Protein AF-A0A9E5PRX8-F1 (afdb_monomer_lite)

Sequence (246 aa):
MISTRLPQPRTKNEQLTQFLATPTPQSLLEPTPERNCDLHHVSAKRQEDGTFVLFARAPTHRSGKSVPRGDLDTFLEHMVQEVTHDRGEDVGDAVDAFRRSMGRWKHTGQAPTVSEL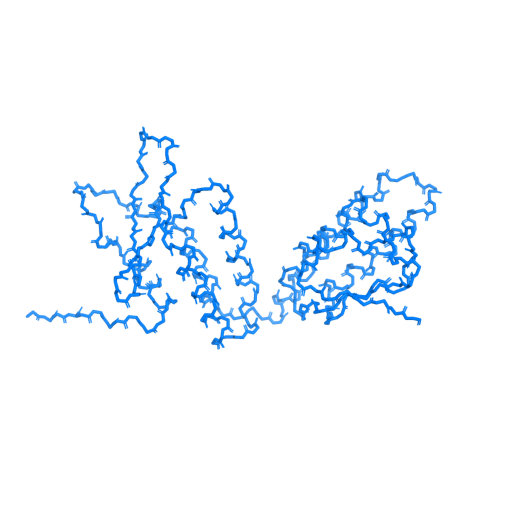RTLNARLSALPPSEFQLRNRGKFRVVQFQQDLRKSLDALPENAPQRDALEKAGDQLAGMLLEPKDTLSLEGLSHDTIGLLLDTGLLGRFADLRDGVKPAPKRLVLPVCAQSLLERLPPLFPDMPSWIVR

pLDDT: mean 78.82, std 14.17, range [26.88, 95.5]

Radius of gyration: 22.97 Å; chains: 1; bounding box: 55×41×64 Å

Secondary structure (DSSP, 8-state):
-----PPPPSSHHHHHHHHHH-SS-S---S----S-GGGPEEEEEE-TTS-EEEEEE---TT--PPPP-BTHHHHHHHHHHHHHHHHGGGGHHHHHHHHHHHHHHHHH-PPPBHHHHHHHHHHHHSPPPPHHHHHHHHHHHHHHHHHHHHHHHHTS-TT-HHHHHHHHHHHHHHHHHHS--SEEE-TT--HHHHHHHHHTTHHHHHHHHHTT-SSPP-EEEEEGGGGGGGGGSTTT-TTSPEEEE-

Structure (mmCIF, N/CA/C/O backbone):
data_AF-A0A9E5PRX8-F1
#
_entry.id   AF-A0A9E5PRX8-F1
#
loop_
_atom_site.group_PDB
_atom_site.id
_atom_site.type_symbol
_atom_site.label_atom_id
_atom_site.label_alt_id
_atom_site.label_comp_id
_atom_site.label_asym_id
_atom_site.label_entity_id
_atom_site.label_seq_id
_atom_site.pdbx_PDB_ins_code
_atom_site.Cartn_x
_atom_site.Cartn_y
_atom_site.Cartn_z
_atom_site.occupancy
_atom_site.B_iso_or_equiv
_atom_site.auth_seq_id
_atom_site.auth_comp_id
_atom_site.auth_asym_id
_atom_site.auth_atom_id
_atom_site.pdbx_PDB_model_num
ATOM 1 N N . MET A 1 1 ? 34.904 5.063 -38.180 1.00 34.75 1 MET A N 1
ATOM 2 C CA . MET A 1 1 ? 33.587 5.193 -37.518 1.00 34.75 1 MET A CA 1
ATOM 3 C C . MET A 1 1 ? 33.534 4.190 -36.379 1.00 34.75 1 MET A C 1
ATOM 5 O O . MET A 1 1 ? 33.527 2.997 -36.648 1.00 34.75 1 MET A O 1
ATOM 9 N N . ILE A 1 2 ? 33.584 4.645 -35.126 1.00 26.88 2 ILE A N 1
ATOM 10 C CA . ILE A 1 2 ? 33.408 3.758 -33.969 1.00 26.88 2 ILE A CA 1
ATOM 11 C C . ILE A 1 2 ? 31.900 3.526 -33.838 1.00 26.88 2 ILE A C 1
ATOM 13 O O . ILE A 1 2 ? 31.167 4.422 -33.433 1.00 26.88 2 ILE A O 1
ATOM 17 N N . SER A 1 3 ? 31.428 2.352 -34.261 1.00 28.06 3 SER A N 1
ATOM 18 C CA . SER A 1 3 ? 30.064 1.901 -33.985 1.00 28.06 3 SER A CA 1
ATOM 19 C C . SER A 1 3 ? 30.025 1.435 -32.533 1.00 28.06 3 SER A C 1
ATOM 21 O O . SER A 1 3 ? 30.337 0.287 -32.226 1.00 28.06 3 SER A O 1
ATOM 23 N N . THR A 1 4 ? 29.691 2.337 -31.616 1.00 33.84 4 THR A N 1
ATOM 24 C CA . THR A 1 4 ? 29.317 1.970 -30.250 1.00 33.84 4 THR A CA 1
ATOM 25 C C . THR A 1 4 ? 27.928 1.342 -30.296 1.00 33.84 4 THR A C 1
ATOM 27 O O . THR A 1 4 ? 26.918 1.990 -30.029 1.00 33.84 4 THR A O 1
ATOM 30 N N . ARG A 1 5 ? 27.854 0.057 -30.668 1.00 40.38 5 ARG A N 1
ATOM 31 C CA . ARG A 1 5 ? 26.685 -0.755 -30.316 1.00 40.38 5 ARG A CA 1
ATOM 32 C C . ARG A 1 5 ? 26.615 -0.748 -28.793 1.00 40.38 5 ARG A C 1
ATOM 34 O O . ARG A 1 5 ? 27.523 -1.263 -28.142 1.00 40.38 5 ARG A O 1
ATOM 41 N N . LEU A 1 6 ? 25.588 -0.107 -28.237 1.00 50.41 6 LEU A N 1
ATOM 42 C CA . LEU A 1 6 ? 25.314 -0.209 -26.809 1.00 50.41 6 LEU A CA 1
ATOM 43 C C . LEU A 1 6 ? 25.200 -1.702 -26.463 1.00 50.41 6 LEU A C 1
ATOM 45 O O . LEU A 1 6 ? 24.588 -2.449 -27.236 1.00 50.41 6 LEU A O 1
ATOM 49 N N . PRO A 1 7 ? 25.823 -2.161 -25.365 1.00 54.38 7 PRO A N 1
ATOM 50 C CA . PRO A 1 7 ? 25.684 -3.543 -24.940 1.00 54.38 7 PRO A CA 1
ATOM 51 C C . PRO A 1 7 ? 24.198 -3.861 -24.762 1.00 54.38 7 PRO A C 1
ATOM 53 O O . PRO A 1 7 ? 23.460 -3.064 -24.174 1.00 54.38 7 PRO A O 1
ATOM 56 N N . GLN A 1 8 ? 23.766 -5.010 -25.292 1.00 63.50 8 GLN A N 1
ATOM 57 C CA . GLN A 1 8 ? 22.400 -5.478 -25.081 1.00 63.50 8 GLN A CA 1
ATOM 58 C C . GLN A 1 8 ? 22.126 -5.541 -23.571 1.00 63.50 8 GLN A C 1
ATOM 60 O O . GLN A 1 8 ? 22.967 -6.065 -22.831 1.00 63.50 8 GLN A O 1
ATOM 65 N N . PRO A 1 9 ? 20.991 -4.990 -23.112 1.00 69.06 9 PRO A N 1
ATOM 66 C CA . PRO A 1 9 ? 20.633 -5.033 -21.704 1.00 69.06 9 PRO A CA 1
ATOM 67 C C . PRO A 1 9 ? 20.474 -6.489 -21.263 1.00 69.06 9 PRO A C 1
ATOM 69 O O . PRO A 1 9 ? 19.864 -7.294 -21.969 1.00 69.06 9 PRO A O 1
ATOM 72 N N . ARG A 1 10 ? 21.051 -6.832 -20.110 1.00 72.75 10 ARG A N 1
ATOM 73 C CA . ARG A 1 10 ? 21.044 -8.195 -19.559 1.00 72.75 10 ARG A CA 1
ATOM 74 C C . ARG A 1 10 ? 19.805 -8.464 -18.711 1.00 72.75 10 ARG A C 1
ATOM 76 O O . ARG A 1 10 ? 19.410 -9.616 -18.572 1.00 72.75 10 ARG A O 1
ATOM 83 N N . THR A 1 11 ? 19.185 -7.410 -18.183 1.00 83.50 11 THR A N 1
ATOM 84 C CA . THR A 1 11 ? 17.930 -7.461 -17.420 1.00 83.50 11 THR A CA 1
ATOM 85 C C . THR A 1 11 ? 16.908 -6.485 -18.000 1.00 83.50 11 THR A C 1
ATOM 87 O O . THR A 1 11 ? 17.253 -5.526 -18.699 1.00 83.50 11 THR A O 1
ATOM 90 N N . LYS A 1 12 ? 15.625 -6.681 -17.694 1.00 86.75 12 LYS A N 1
ATOM 91 C CA . LYS A 1 12 ? 14.561 -5.745 -18.090 1.00 86.75 12 LYS A CA 1
ATOM 92 C C . LYS A 1 12 ? 14.700 -4.405 -17.378 1.00 86.75 12 LYS A C 1
ATOM 94 O O . LYS A 1 12 ? 14.346 -3.378 -17.952 1.00 86.75 12 LYS A O 1
ATOM 99 N N . ASN A 1 13 ? 15.265 -4.395 -16.171 1.00 84.19 13 ASN A N 1
ATOM 100 C CA . ASN A 1 13 ? 15.566 -3.159 -15.447 1.00 84.19 13 ASN A CA 1
ATOM 101 C C . ASN A 1 13 ? 16.655 -2.338 -16.163 1.00 84.19 13 ASN A C 1
ATOM 103 O O . ASN A 1 13 ? 16.517 -1.126 -16.344 1.00 84.19 13 ASN A O 1
ATOM 107 N N . GLU A 1 14 ? 17.705 -2.999 -16.661 1.00 83.44 14 GLU A N 1
ATOM 108 C CA . GLU A 1 14 ? 18.705 -2.366 -17.530 1.00 83.44 14 GLU A CA 1
ATOM 109 C C . GLU A 1 14 ? 18.085 -1.904 -18.853 1.00 83.44 14 GLU A C 1
ATOM 111 O O . GLU A 1 14 ? 18.361 -0.790 -19.296 1.00 83.44 14 GLU A O 1
ATOM 116 N N . GLN A 1 15 ? 17.206 -2.709 -19.457 1.00 85.81 15 GLN A N 1
ATOM 117 C CA . GLN A 1 15 ? 16.517 -2.355 -20.699 1.00 85.81 15 GLN A CA 1
ATOM 118 C C . GLN A 1 15 ? 15.649 -1.102 -20.535 1.00 85.81 15 GLN A C 1
ATOM 120 O O . GLN A 1 15 ? 15.711 -0.198 -21.372 1.00 85.81 15 GLN A O 1
ATOM 125 N N . LEU A 1 16 ? 14.865 -1.018 -19.455 1.00 85.94 16 LEU A N 1
ATOM 126 C CA . LEU A 1 16 ? 14.065 0.165 -19.150 1.00 85.94 16 LEU A CA 1
ATOM 127 C C . LEU A 1 16 ? 14.969 1.372 -18.881 1.00 85.94 16 LEU A C 1
ATOM 129 O O . LEU A 1 16 ? 14.718 2.455 -19.404 1.00 85.94 16 LEU A O 1
ATOM 133 N N . THR A 1 17 ? 16.046 1.189 -18.118 1.00 85.44 17 THR A N 1
ATOM 134 C CA . THR A 1 17 ? 17.006 2.260 -17.817 1.00 85.44 17 THR A CA 1
ATOM 135 C C . THR A 1 17 ? 17.648 2.815 -19.088 1.00 85.44 17 THR A C 1
ATOM 137 O O . THR A 1 17 ? 17.673 4.032 -19.274 1.00 85.44 17 THR A O 1
ATOM 140 N N . GLN A 1 18 ? 18.096 1.949 -20.001 1.00 83.38 18 GLN A N 1
ATOM 141 C CA . GLN A 1 18 ? 18.644 2.353 -21.298 1.00 83.38 18 GLN A CA 1
ATOM 142 C C . GLN A 1 18 ? 17.600 3.089 -22.151 1.00 83.38 18 GLN A C 1
ATOM 144 O O . GLN A 1 18 ? 17.893 4.152 -22.703 1.00 83.38 18 GLN A O 1
ATOM 149 N N . PHE A 1 19 ? 16.367 2.575 -22.220 1.00 83.69 19 PHE A N 1
ATOM 150 C CA . PHE A 1 19 ? 15.271 3.222 -22.946 1.00 83.69 19 PHE A CA 1
ATOM 151 C C . PHE A 1 19 ? 14.988 4.635 -22.417 1.00 83.69 19 PHE A C 1
ATOM 153 O O . PHE A 1 19 ? 14.917 5.584 -23.195 1.00 83.69 19 PHE A O 1
ATOM 160 N N . LEU A 1 20 ? 14.887 4.794 -21.095 1.00 82.94 20 LEU A N 1
ATOM 161 C CA . LEU A 1 20 ? 14.569 6.069 -20.445 1.00 82.94 20 LEU A CA 1
ATOM 162 C C . LEU A 1 20 ? 15.717 7.087 -20.482 1.00 82.94 20 LEU A C 1
ATOM 164 O O . LEU A 1 20 ? 15.454 8.293 -20.410 1.00 82.94 20 LEU A O 1
ATOM 168 N N . ALA A 1 21 ? 16.962 6.610 -20.573 1.00 75.56 21 ALA A N 1
ATOM 169 C CA . ALA A 1 21 ? 18.162 7.428 -20.734 1.00 75.56 21 ALA A CA 1
ATOM 170 C C . ALA A 1 21 ? 18.379 7.890 -22.184 1.00 75.56 21 ALA A C 1
ATOM 172 O O . ALA A 1 21 ? 19.163 8.809 -22.420 1.00 75.56 21 ALA A O 1
ATOM 173 N N . THR A 1 22 ? 17.699 7.276 -23.159 1.00 66.56 22 THR A N 1
ATOM 174 C CA . THR A 1 22 ? 17.841 7.653 -24.565 1.00 66.56 22 THR A CA 1
ATOM 175 C C . THR A 1 22 ? 17.060 8.953 -24.819 1.00 66.56 22 THR A C 1
ATOM 177 O O . THR A 1 22 ? 15.836 8.961 -24.683 1.00 66.56 22 THR A O 1
ATOM 180 N N . PRO A 1 23 ? 17.720 10.060 -25.214 1.00 54.94 23 PRO A N 1
ATOM 181 C CA . PRO A 1 23 ? 17.069 11.362 -25.413 1.00 54.94 23 PRO A CA 1
ATOM 182 C C . PRO A 1 23 ? 16.085 11.378 -26.593 1.00 54.94 23 PRO A C 1
ATOM 184 O O . PRO A 1 23 ? 15.338 12.336 -26.775 1.00 54.94 23 PRO A O 1
ATOM 187 N N . THR A 1 24 ? 16.077 10.324 -27.409 1.00 53.91 24 THR A N 1
ATOM 188 C CA . THR A 1 24 ? 15.136 10.127 -28.511 1.00 53.91 24 THR A CA 1
ATOM 189 C C . THR A 1 24 ? 14.887 8.624 -28.650 1.00 53.91 24 THR A C 1
ATOM 191 O O . THR A 1 24 ? 15.729 7.925 -29.217 1.00 53.91 24 THR A O 1
ATOM 194 N N . PRO A 1 25 ? 13.799 8.064 -28.092 1.00 48.47 25 PRO A N 1
ATOM 195 C CA . PRO A 1 25 ? 13.491 6.655 -28.302 1.00 48.47 25 PRO A CA 1
ATOM 196 C C . PRO A 1 25 ? 13.378 6.403 -29.811 1.00 48.47 25 PRO A C 1
ATOM 198 O O . PRO A 1 25 ? 12.731 7.172 -30.518 1.00 48.47 25 PRO A O 1
ATOM 201 N N . GLN A 1 26 ? 14.037 5.349 -30.304 1.00 48.97 26 GLN A N 1
ATOM 202 C CA . GLN A 1 26 ? 14.292 5.040 -31.726 1.00 48.97 26 GLN A CA 1
ATOM 203 C C . GLN A 1 26 ? 13.037 4.817 -32.608 1.00 48.97 26 GLN A C 1
ATOM 205 O O . GLN A 1 26 ? 13.139 4.280 -33.705 1.00 48.97 26 GLN A O 1
ATOM 210 N N . SER A 1 27 ? 11.846 5.224 -32.166 1.00 44.53 27 SER A N 1
ATOM 211 C CA . SER A 1 27 ? 10.570 5.010 -32.850 1.00 44.53 27 SER A CA 1
ATOM 212 C C . SER A 1 27 ? 9.812 6.307 -33.162 1.00 44.53 27 SER A C 1
ATOM 214 O O . SER A 1 27 ? 8.581 6.326 -33.123 1.00 44.53 27 SER A O 1
ATOM 216 N N . LEU A 1 28 ? 10.513 7.387 -33.507 1.00 44.69 28 LEU A N 1
ATOM 217 C CA . LEU A 1 28 ? 9.877 8.541 -34.146 1.00 44.69 28 LEU A CA 1
ATOM 218 C C . LEU A 1 28 ? 9.882 8.343 -35.666 1.00 44.69 28 LEU A C 1
ATOM 220 O O . LEU A 1 28 ? 10.735 8.859 -36.382 1.00 44.69 28 LEU A O 1
ATOM 224 N N . LEU A 1 29 ? 8.896 7.594 -36.164 1.00 46.94 29 LEU A N 1
ATOM 225 C CA . LEU A 1 29 ? 8.392 7.782 -37.525 1.00 46.94 29 LEU A CA 1
ATOM 226 C C . LEU A 1 29 ? 7.505 9.035 -37.523 1.00 46.94 29 LEU A C 1
ATOM 228 O O . LEU A 1 29 ? 6.301 8.916 -37.671 1.00 46.94 29 LEU A O 1
ATOM 232 N N . GLU A 1 30 ? 8.084 10.206 -37.256 1.00 42.97 30 GLU A N 1
ATOM 233 C CA . GLU A 1 30 ? 7.567 11.504 -37.707 1.00 42.97 30 GLU A CA 1
ATOM 234 C C . GLU A 1 30 ? 8.580 12.618 -37.375 1.00 42.97 30 GLU A C 1
ATOM 236 O O . GLU A 1 30 ? 9.098 12.674 -36.254 1.00 42.97 30 GLU A O 1
ATOM 241 N N . PRO A 1 31 ? 8.924 13.488 -38.343 1.00 41.34 31 PRO A N 1
ATOM 242 C CA . PRO A 1 31 ? 9.918 14.531 -38.164 1.00 41.34 31 PRO A CA 1
ATOM 243 C C . PRO A 1 31 ? 9.262 15.756 -37.522 1.00 41.34 31 PRO A C 1
ATOM 245 O O . PRO A 1 31 ? 8.957 16.736 -38.197 1.00 41.34 31 PRO A O 1
ATOM 248 N N . THR A 1 32 ? 9.077 15.731 -36.206 1.00 44.03 32 THR A N 1
ATOM 249 C CA . THR A 1 32 ? 8.758 16.951 -35.454 1.00 44.03 32 THR A CA 1
ATOM 250 C C . THR A 1 32 ? 9.607 17.004 -34.188 1.00 44.03 32 THR A C 1
ATOM 252 O O . THR A 1 32 ? 9.549 16.087 -33.370 1.00 44.03 32 THR A O 1
ATOM 255 N N . PRO A 1 33 ? 10.434 18.052 -34.002 1.00 44.66 33 PRO A N 1
ATOM 256 C CA . PRO A 1 33 ? 11.270 18.195 -32.823 1.00 44.66 33 PRO A CA 1
ATOM 257 C C . PRO A 1 33 ? 10.415 18.707 -31.660 1.00 44.66 33 PRO A C 1
ATOM 259 O O . PRO A 1 33 ? 10.514 19.868 -31.265 1.00 44.66 33 PRO A O 1
ATOM 262 N N . GLU A 1 34 ? 9.563 17.856 -31.092 1.00 51.72 34 GLU A N 1
ATOM 263 C CA . GLU A 1 34 ? 8.991 18.146 -29.781 1.00 51.72 34 GLU A CA 1
ATOM 264 C C . GLU A 1 34 ? 10.069 17.882 -28.726 1.00 51.72 34 GLU A C 1
ATOM 266 O O . GLU A 1 34 ? 10.422 16.752 -28.397 1.00 51.72 34 GLU A O 1
ATOM 271 N N . ARG A 1 35 ? 10.655 18.978 -28.230 1.00 53.34 35 ARG A N 1
ATOM 272 C CA . ARG A 1 35 ? 11.803 19.007 -27.307 1.00 53.34 35 ARG A CA 1
ATOM 273 C C . ARG A 1 35 ? 11.544 18.373 -25.931 1.00 53.34 35 ARG A C 1
ATOM 275 O O . ARG A 1 35 ? 12.456 18.377 -25.112 1.00 53.34 35 ARG A O 1
ATOM 282 N N . ASN A 1 36 ? 10.352 17.838 -25.656 1.00 65.44 36 ASN A N 1
ATOM 283 C CA . ASN A 1 36 ? 10.022 17.255 -24.358 1.00 65.44 36 ASN A CA 1
ATOM 284 C C . ASN A 1 36 ? 9.383 15.861 -24.478 1.00 65.44 36 ASN A C 1
ATOM 286 O O . ASN A 1 36 ? 8.166 15.706 -24.415 1.00 65.44 36 ASN A O 1
ATOM 290 N N . CYS A 1 37 ? 10.233 14.836 -24.596 1.00 71.88 37 CYS A N 1
ATOM 291 C CA . CYS A 1 37 ? 9.818 13.430 -24.625 1.00 71.88 37 CYS A CA 1
ATOM 292 C C . CYS A 1 37 ? 9.165 12.951 -23.315 1.00 71.88 37 CYS A C 1
ATOM 294 O O . CYS A 1 37 ? 8.626 11.848 -23.275 1.00 71.88 37 CYS A O 1
ATOM 296 N N . ASP A 1 38 ? 9.204 13.746 -22.243 1.00 78.44 38 ASP A N 1
ATOM 297 C CA . ASP A 1 38 ? 8.748 13.342 -20.910 1.00 78.44 38 ASP A CA 1
ATOM 298 C C . ASP A 1 38 ? 7.241 13.097 -20.857 1.00 78.44 38 ASP A C 1
ATOM 300 O O . ASP A 1 38 ? 6.783 12.295 -20.045 1.00 78.44 38 ASP A O 1
ATOM 304 N N . LEU A 1 39 ? 6.491 13.746 -21.750 1.00 80.69 39 LEU A N 1
ATOM 305 C CA . LEU A 1 39 ? 5.043 13.602 -21.884 1.00 80.69 39 LEU A CA 1
ATOM 306 C C . LEU A 1 39 ? 4.638 12.482 -22.853 1.00 80.69 39 LEU A C 1
ATOM 308 O O . LEU A 1 39 ? 3.450 12.215 -23.016 1.00 80.69 39 LEU A O 1
ATOM 312 N N . HIS A 1 40 ? 5.596 11.823 -23.510 1.00 84.00 40 HIS A N 1
ATOM 313 C CA . HIS A 1 40 ? 5.286 10.742 -24.438 1.00 84.00 40 HIS A CA 1
ATOM 314 C C . HIS A 1 40 ? 4.799 9.513 -23.673 1.00 84.00 40 HIS A C 1
ATOM 316 O O . HIS A 1 40 ? 5.422 9.087 -22.700 1.00 84.00 40 HIS A O 1
ATOM 322 N N . HIS A 1 41 ? 3.714 8.913 -24.149 1.00 86.31 41 HIS A N 1
ATOM 323 C CA . HIS A 1 41 ? 3.182 7.672 -23.609 1.00 86.31 41 HIS A CA 1
ATOM 324 C C . HIS A 1 41 ? 4.032 6.486 -24.047 1.00 86.31 41 HIS A C 1
ATOM 326 O O . HIS A 1 41 ? 4.372 6.351 -25.224 1.00 86.31 41 HIS A O 1
ATOM 332 N N . VAL A 1 42 ? 4.340 5.602 -23.108 1.00 86.56 42 VAL A N 1
ATOM 333 C CA . VAL A 1 42 ? 5.157 4.416 -23.338 1.00 86.56 42 VAL A CA 1
ATOM 334 C C . VAL A 1 42 ? 4.273 3.194 -23.555 1.00 86.56 42 VAL A C 1
ATOM 336 O O . VAL A 1 42 ? 3.247 3.010 -22.908 1.00 86.56 42 VAL A O 1
ATOM 339 N N . SER A 1 43 ? 4.685 2.345 -24.486 1.00 87.44 43 SER A N 1
ATOM 340 C CA . SER A 1 43 ? 4.067 1.056 -24.793 1.00 87.44 43 SER A CA 1
ATOM 341 C C . SER A 1 43 ? 5.158 0.015 -25.013 1.00 87.44 43 SER A C 1
ATOM 343 O O . SER A 1 43 ? 6.310 0.371 -25.275 1.00 87.44 43 SER A O 1
ATOM 345 N N . ALA A 1 44 ? 4.801 -1.263 -24.928 1.00 87.56 44 ALA A N 1
ATOM 346 C CA . ALA A 1 44 ? 5.702 -2.348 -25.288 1.00 87.56 44 ALA A CA 1
ATOM 347 C C . ALA A 1 44 ? 5.053 -3.286 -26.304 1.00 87.56 44 ALA A C 1
ATOM 349 O O . ALA A 1 44 ? 3.830 -3.438 -26.338 1.00 87.56 44 ALA A O 1
ATOM 350 N N . LYS A 1 45 ? 5.888 -3.935 -27.113 1.00 86.31 45 LYS A N 1
ATOM 351 C CA . LYS A 1 45 ? 5.493 -5.028 -28.002 1.00 86.31 45 LYS A CA 1
ATOM 352 C C . LYS A 1 45 ? 6.439 -6.198 -27.794 1.00 86.31 45 LYS A C 1
ATOM 354 O O . LYS A 1 45 ? 7.656 -6.010 -27.839 1.00 86.31 45 LYS A O 1
ATOM 359 N N . ARG A 1 46 ? 5.884 -7.389 -27.609 1.00 87.31 46 ARG A N 1
ATOM 360 C CA . ARG A 1 46 ? 6.637 -8.640 -27.629 1.00 87.31 46 ARG A CA 1
ATOM 361 C C . ARG A 1 46 ? 6.946 -9.050 -29.077 1.00 87.31 46 ARG A C 1
ATOM 363 O O . ARG A 1 46 ? 6.071 -8.998 -29.942 1.00 87.31 46 ARG A O 1
ATOM 370 N N . GLN A 1 47 ? 8.195 -9.411 -29.348 1.00 85.38 47 GLN A N 1
ATOM 371 C CA . GLN A 1 47 ? 8.642 -9.983 -30.618 1.00 85.38 47 GLN A CA 1
ATOM 372 C C . GLN A 1 47 ? 8.434 -11.505 -30.651 1.00 85.38 47 GLN A C 1
ATOM 374 O O . GLN A 1 47 ? 8.142 -12.128 -29.630 1.00 85.38 47 GLN A O 1
ATOM 379 N N . GLU A 1 48 ? 8.588 -12.105 -31.832 1.00 82.44 48 GLU A N 1
ATOM 380 C CA . GLU A 1 48 ? 8.434 -13.553 -32.048 1.00 82.44 48 GLU A CA 1
ATOM 381 C C . GLU A 1 48 ? 9.442 -14.387 -31.247 1.00 82.44 48 GLU A C 1
ATOM 383 O O . GLU A 1 48 ? 9.120 -15.483 -30.798 1.00 82.44 48 GLU A O 1
ATOM 388 N N . ASP A 1 49 ? 10.630 -13.839 -30.992 1.00 80.94 49 ASP A N 1
ATOM 389 C CA . ASP A 1 49 ? 11.665 -14.448 -30.150 1.00 80.94 49 ASP A CA 1
ATOM 390 C C . ASP A 1 49 ? 11.410 -14.269 -28.637 1.00 80.94 49 ASP A C 1
ATOM 392 O O . ASP A 1 49 ? 12.223 -14.672 -27.805 1.00 80.94 49 ASP A O 1
ATOM 396 N N . GLY A 1 50 ? 10.281 -13.660 -28.262 1.00 77.75 50 GLY A N 1
ATOM 397 C CA . GLY A 1 50 ? 9.894 -13.400 -26.879 1.00 77.75 50 GLY A CA 1
ATOM 398 C C . GLY A 1 50 ? 10.538 -12.160 -26.254 1.00 77.75 50 GLY A C 1
ATOM 399 O O . GLY A 1 50 ? 10.21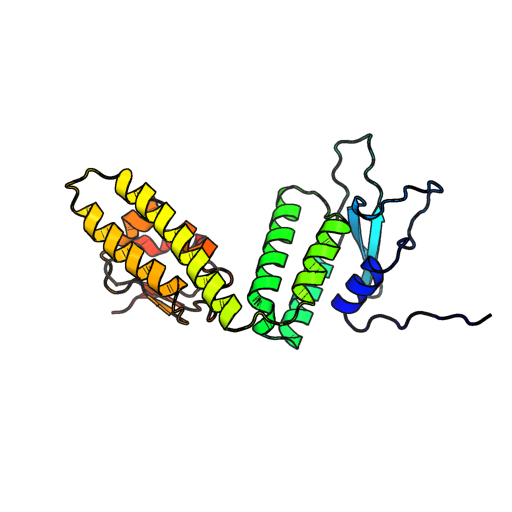8 -11.846 -25.102 1.00 77.75 50 GLY A O 1
ATOM 400 N N . THR A 1 51 ? 11.393 -11.434 -26.979 1.00 83.00 51 THR A N 1
ATOM 401 C CA . THR A 1 51 ? 11.979 -10.174 -26.503 1.00 83.00 51 THR A CA 1
ATOM 402 C C . THR A 1 51 ? 10.950 -9.047 -26.502 1.00 83.00 51 THR A C 1
ATOM 404 O O . THR A 1 51 ? 9.964 -9.067 -27.238 1.00 83.00 51 THR A O 1
ATOM 407 N N . PHE A 1 52 ? 11.153 -8.041 -25.653 1.00 83.69 52 PHE A N 1
ATOM 408 C CA . PHE A 1 52 ? 10.292 -6.860 -25.612 1.00 83.69 52 PHE A CA 1
ATOM 409 C C . PHE A 1 52 ? 10.966 -5.696 -26.326 1.00 83.69 52 PHE A C 1
ATOM 411 O O . PHE A 1 52 ? 12.164 -5.476 -26.166 1.00 83.69 52 PHE A O 1
ATOM 418 N N . VAL A 1 53 ? 10.184 -4.897 -27.044 1.00 85.12 53 VAL A N 1
ATOM 419 C CA . VAL A 1 53 ? 10.603 -3.579 -27.529 1.00 85.12 53 VAL A CA 1
ATOM 420 C C . VAL A 1 53 ? 9.727 -2.519 -26.891 1.00 85.12 53 VAL A C 1
ATOM 422 O O . VAL A 1 53 ? 8.503 -2.648 -26.885 1.00 85.12 53 VAL A O 1
ATOM 425 N N . LEU A 1 54 ? 10.364 -1.478 -26.357 1.00 85.75 54 LEU A N 1
ATOM 426 C CA . LEU A 1 54 ? 9.705 -0.322 -25.761 1.00 85.75 54 LEU A CA 1
ATOM 427 C C . LEU A 1 54 ? 9.614 0.817 -26.780 1.00 85.75 54 LEU A C 1
ATOM 429 O O . LEU A 1 54 ? 10.565 1.087 -27.515 1.00 85.75 54 LEU A O 1
ATOM 433 N N . PHE A 1 55 ? 8.481 1.512 -26.790 1.00 83.56 55 PHE A N 1
ATOM 434 C CA . PHE A 1 55 ? 8.210 2.631 -27.691 1.00 83.56 55 PHE A CA 1
ATOM 435 C C . PHE A 1 55 ? 7.615 3.789 -26.901 1.00 83.56 55 PHE A C 1
ATOM 437 O O . PHE A 1 55 ? 6.733 3.563 -26.077 1.00 83.56 55 PHE A O 1
ATOM 444 N N . ALA A 1 56 ? 8.032 5.022 -27.195 1.00 82.25 56 ALA A N 1
ATOM 445 C CA . ALA A 1 56 ? 7.363 6.225 -26.707 1.00 82.25 56 ALA A CA 1
ATOM 446 C C . ALA A 1 56 ? 6.625 6.903 -27.865 1.00 82.25 56 ALA A C 1
ATOM 448 O O . ALA A 1 56 ? 7.176 7.031 -28.958 1.00 82.25 56 ALA A O 1
ATOM 449 N N . ARG A 1 57 ? 5.388 7.335 -27.631 1.00 77.25 57 ARG A N 1
ATOM 450 C CA . ARG A 1 57 ? 4.540 8.015 -28.614 1.00 77.25 57 ARG A CA 1
ATOM 451 C C . ARG A 1 57 ? 4.102 9.366 -28.074 1.00 77.25 57 ARG A C 1
ATOM 453 O O . ARG A 1 57 ? 3.670 9.451 -26.925 1.00 77.25 57 ARG A O 1
ATOM 460 N N . ALA A 1 58 ? 4.190 10.400 -28.905 1.00 71.81 58 ALA A N 1
ATOM 461 C CA . ALA A 1 58 ? 3.701 11.724 -28.550 1.00 71.81 58 ALA A CA 1
ATOM 462 C C . ALA A 1 58 ? 2.193 11.682 -28.228 1.00 71.81 58 ALA A C 1
ATOM 464 O O . ALA A 1 58 ? 1.452 10.893 -28.834 1.00 71.81 58 ALA A O 1
ATOM 465 N N . PRO A 1 59 ? 1.721 12.496 -27.270 1.00 64.56 59 PRO A N 1
ATOM 466 C CA . PRO A 1 59 ? 0.298 12.618 -26.995 1.00 64.56 59 PRO A CA 1
ATOM 467 C C . PRO A 1 59 ? -0.409 13.152 -28.247 1.00 64.56 59 PRO A C 1
ATOM 469 O O . PRO A 1 59 ? -0.170 14.270 -28.696 1.00 64.56 59 PRO A O 1
ATOM 472 N N . THR A 1 60 ? -1.293 12.352 -28.846 1.00 59.47 60 THR A N 1
ATOM 473 C CA . THR A 1 60 ? -2.067 12.817 -30.002 1.00 59.47 60 THR A CA 1
ATOM 474 C C . THR A 1 60 ? -3.185 13.729 -29.509 1.00 59.47 60 THR A C 1
ATOM 476 O O . THR A 1 60 ? -4.186 13.284 -28.955 1.00 59.47 60 THR A O 1
ATOM 479 N N . HIS A 1 61 ? -3.035 15.034 -29.742 1.00 48.44 61 HIS A N 1
ATOM 480 C CA . HIS A 1 61 ? -3.959 16.087 -29.295 1.00 48.44 61 HIS A CA 1
ATOM 481 C C . HIS A 1 61 ? -5.413 15.958 -29.812 1.00 48.44 61 HIS A C 1
ATOM 483 O O . HIS A 1 61 ? -6.252 16.794 -29.485 1.00 48.44 61 HIS A O 1
ATOM 489 N N . ARG A 1 62 ? -5.732 14.957 -30.649 1.00 44.12 62 ARG A N 1
ATOM 490 C CA . ARG A 1 62 ? -6.972 14.904 -31.445 1.00 44.12 62 ARG A CA 1
ATOM 491 C C . ARG A 1 62 ? -7.890 13.711 -31.214 1.00 44.12 62 ARG A C 1
ATOM 493 O O . ARG A 1 62 ? -8.947 13.655 -31.833 1.00 44.12 62 ARG A O 1
ATOM 500 N N . SER A 1 63 ? -7.580 12.787 -30.316 1.00 44.50 63 SER A N 1
ATOM 501 C CA . SER A 1 63 ? -8.564 11.764 -29.964 1.00 44.50 63 SER A CA 1
ATOM 502 C C . SER A 1 63 ? -8.477 11.441 -28.491 1.00 44.50 63 SER A C 1
ATOM 504 O O . SER A 1 63 ? -7.412 11.058 -28.027 1.00 44.50 63 SER A O 1
ATOM 506 N N . GLY A 1 64 ? -9.599 11.498 -27.771 1.00 50.31 64 GLY A N 1
ATOM 507 C CA . GLY A 1 64 ? -9.735 10.927 -26.425 1.00 50.31 64 GLY A CA 1
ATOM 508 C C . GLY A 1 64 ? -9.586 9.396 -26.389 1.00 50.31 64 GLY A C 1
ATOM 509 O O . GLY A 1 64 ? -10.184 8.740 -25.546 1.00 50.31 64 GLY A O 1
ATOM 510 N N . LYS A 1 65 ? -8.839 8.810 -27.334 1.00 52.97 65 LYS A N 1
ATOM 511 C CA . LYS A 1 65 ? -8.494 7.396 -27.387 1.00 52.97 65 LYS A CA 1
ATOM 512 C C . LYS A 1 65 ? -7.229 7.194 -26.562 1.00 52.97 65 LYS A C 1
ATOM 514 O O . LYS A 1 65 ? -6.185 7.768 -26.859 1.00 52.97 65 LYS A O 1
ATOM 519 N N . SER A 1 66 ? -7.337 6.361 -25.535 1.00 63.28 66 SER A N 1
ATOM 520 C CA . SER A 1 66 ? -6.205 5.893 -24.739 1.00 63.28 66 SER A CA 1
ATOM 521 C C . SER A 1 66 ? -5.118 5.297 -25.637 1.00 63.28 66 SER A C 1
ATOM 523 O O . SER A 1 66 ? -5.413 4.449 -26.485 1.00 63.28 66 SER A O 1
ATOM 525 N N . VAL A 1 67 ? -3.861 5.697 -25.437 1.00 64.31 67 VAL A N 1
ATOM 526 C CA . VAL A 1 67 ? -2.723 5.063 -26.116 1.00 64.31 67 VAL A CA 1
ATOM 527 C C . VAL A 1 67 ? -2.634 3.600 -25.656 1.00 64.31 67 VAL A C 1
ATOM 529 O O . VAL A 1 67 ? -2.576 3.352 -24.450 1.00 64.31 67 VAL A O 1
ATOM 532 N N . PRO A 1 68 ? -2.639 2.616 -26.576 1.00 69.31 68 PRO A N 1
ATOM 533 C CA . PRO A 1 68 ? -2.591 1.209 -26.203 1.00 69.31 68 PRO A CA 1
ATOM 534 C C . PRO A 1 68 ? -1.244 0.868 -25.558 1.00 69.31 68 PRO A C 1
ATOM 536 O O . PRO A 1 68 ? -0.185 1.172 -26.104 1.00 69.31 68 PRO A O 1
ATOM 539 N N . ARG A 1 69 ? -1.297 0.201 -24.402 1.00 74.19 69 ARG A N 1
ATOM 540 C CA . ARG A 1 69 ? -0.114 -0.206 -23.624 1.00 74.19 69 ARG A CA 1
ATOM 541 C C . ARG A 1 69 ? 0.606 -1.432 -24.196 1.00 74.19 69 ARG A C 1
ATOM 543 O O . ARG A 1 69 ? 1.796 -1.603 -23.940 1.00 74.19 69 ARG A O 1
ATOM 550 N N . GLY A 1 70 ? -0.084 -2.246 -24.998 1.00 83.38 70 GLY A N 1
ATOM 551 C CA . GLY A 1 70 ? 0.462 -3.495 -25.532 1.00 83.38 70 GLY A CA 1
ATOM 552 C C . GLY A 1 70 ? 0.926 -4.422 -24.407 1.00 83.38 70 GLY A C 1
ATOM 553 O O . GLY A 1 70 ? 0.230 -4.572 -23.405 1.00 83.38 70 GLY A O 1
ATOM 554 N N . ASP A 1 71 ? 2.127 -4.977 -24.544 1.00 87.62 71 ASP A N 1
ATOM 555 C CA . ASP A 1 71 ? 2.738 -5.901 -23.579 1.00 87.62 71 ASP A CA 1
ATOM 556 C C . ASP A 1 71 ? 3.458 -5.194 -22.410 1.00 87.62 71 ASP A C 1
ATOM 558 O O . ASP A 1 71 ? 4.259 -5.813 -21.704 1.00 87.62 71 ASP A O 1
ATOM 562 N N . LEU A 1 72 ? 3.234 -3.886 -22.216 1.00 88.81 72 LEU A N 1
ATOM 563 C CA . LEU A 1 72 ? 3.991 -3.094 -21.241 1.00 88.81 72 LEU A CA 1
ATOM 564 C C . LEU A 1 72 ? 3.768 -3.572 -19.808 1.00 88.81 72 LEU A C 1
ATOM 566 O O . LEU A 1 72 ? 4.733 -3.689 -19.062 1.00 88.81 72 LEU A O 1
ATOM 570 N N . ASP A 1 73 ? 2.527 -3.889 -19.436 1.00 89.12 73 ASP A N 1
ATOM 571 C CA . ASP A 1 73 ? 2.216 -4.380 -18.090 1.00 89.12 73 ASP A CA 1
ATOM 572 C C . ASP A 1 73 ? 3.010 -5.667 -17.796 1.00 89.12 73 ASP A C 1
ATOM 574 O O . ASP A 1 73 ? 3.622 -5.799 -16.741 1.00 89.12 73 ASP A O 1
ATOM 578 N N . THR A 1 74 ? 3.097 -6.586 -18.765 1.00 89.38 74 THR A N 1
ATOM 579 C CA . THR A 1 74 ? 3.874 -7.827 -18.622 1.00 89.38 74 THR A CA 1
ATOM 580 C C . THR A 1 74 ? 5.375 -7.569 -18.536 1.00 89.38 74 THR A C 1
ATOM 582 O O . THR A 1 74 ? 6.060 -8.188 -17.723 1.00 89.38 74 THR A O 1
ATOM 585 N N . PHE A 1 75 ? 5.900 -6.654 -19.354 1.00 91.12 75 PHE A N 1
ATOM 586 C CA . PHE A 1 75 ? 7.305 -6.256 -19.283 1.00 91.12 75 PHE A CA 1
ATOM 587 C C . PHE A 1 75 ? 7.659 -5.699 -17.897 1.00 91.12 75 PHE A C 1
ATOM 589 O O . PHE A 1 75 ? 8.656 -6.105 -17.297 1.00 91.12 75 PHE A O 1
ATOM 596 N N . LEU A 1 76 ? 6.825 -4.794 -17.385 1.00 91.69 76 LEU A N 1
ATOM 597 C CA . LEU A 1 76 ? 7.028 -4.133 -16.102 1.00 91.69 76 LEU A CA 1
ATOM 598 C C . LEU A 1 76 ? 6.891 -5.099 -14.917 1.00 91.69 76 LEU A C 1
ATOM 600 O O . LEU A 1 76 ? 7.693 -5.025 -13.989 1.00 91.69 76 LEU A O 1
ATOM 604 N N . GLU A 1 77 ? 5.950 -6.043 -14.963 1.00 90.31 77 GLU A N 1
ATOM 605 C CA . GLU A 1 77 ? 5.843 -7.101 -13.948 1.00 90.31 77 GLU A CA 1
ATOM 606 C C . GLU A 1 77 ? 7.086 -7.998 -13.929 1.00 90.31 77 GLU A C 1
ATOM 608 O O . GLU A 1 77 ? 7.638 -8.272 -12.863 1.00 90.31 77 GLU A O 1
ATOM 613 N N . HIS A 1 78 ? 7.593 -8.403 -15.098 1.00 89.38 78 HIS A N 1
ATOM 614 C CA . HIS A 1 78 ? 8.828 -9.189 -15.163 1.00 89.38 78 HIS A CA 1
ATOM 615 C C . HIS A 1 78 ? 10.031 -8.403 -14.620 1.00 89.38 78 HIS A C 1
ATOM 617 O O . HIS A 1 78 ? 10.883 -8.971 -13.946 1.00 89.38 78 HIS A O 1
ATOM 623 N N . MET A 1 79 ? 10.102 -7.096 -14.883 1.00 90.81 79 MET A N 1
ATOM 624 C CA . MET A 1 79 ? 11.140 -6.236 -14.315 1.00 90.81 79 MET A CA 1
ATOM 625 C C . MET A 1 79 ? 11.044 -6.168 -12.784 1.00 90.81 79 MET A C 1
ATOM 627 O O . MET A 1 79 ? 12.059 -6.278 -12.102 1.00 90.81 79 MET A O 1
ATOM 631 N N . VAL A 1 80 ? 9.838 -6.010 -12.230 1.00 88.50 80 VAL A N 1
ATOM 632 C CA . VAL A 1 80 ? 9.617 -6.014 -10.776 1.00 88.50 80 VAL A CA 1
ATOM 633 C C . VAL A 1 80 ? 10.046 -7.346 -10.157 1.00 88.50 80 VAL A C 1
ATOM 635 O O . VAL A 1 80 ? 10.667 -7.347 -9.094 1.00 88.50 80 VAL A O 1
ATOM 638 N N . GLN A 1 81 ? 9.748 -8.469 -10.814 1.00 85.75 81 GLN A N 1
ATOM 639 C CA . GLN A 1 81 ? 10.189 -9.797 -10.379 1.00 85.75 81 GLN A CA 1
ATOM 640 C C . GLN A 1 81 ? 11.716 -9.913 -10.363 1.00 85.75 81 GLN A C 1
ATOM 642 O O . GLN A 1 81 ? 12.264 -10.346 -9.355 1.00 85.75 81 GLN A O 1
ATOM 647 N N . GLU A 1 82 ? 12.397 -9.478 -11.426 1.00 88.19 82 GLU A N 1
ATOM 648 C CA . GLU A 1 82 ? 13.867 -9.460 -11.500 1.00 88.19 82 GLU A CA 1
ATOM 649 C C . GLU A 1 82 ? 14.475 -8.606 -10.375 1.00 88.19 82 GLU A C 1
ATOM 651 O O . GLU A 1 82 ? 15.313 -9.082 -9.615 1.00 88.19 82 GLU A O 1
ATOM 656 N N . VAL A 1 83 ? 13.987 -7.377 -10.183 1.00 83.75 83 VAL A N 1
ATOM 657 C CA . VAL A 1 83 ? 14.500 -6.465 -9.143 1.00 83.75 83 VAL A CA 1
ATOM 658 C C . VAL A 1 83 ? 14.264 -7.017 -7.733 1.00 83.75 83 VAL A C 1
ATOM 660 O O . VAL A 1 83 ? 15.119 -6.868 -6.860 1.00 83.75 83 VAL A O 1
ATOM 663 N N . THR A 1 84 ? 13.124 -7.672 -7.510 1.00 83.12 84 THR A N 1
ATOM 664 C CA . THR A 1 84 ? 12.799 -8.324 -6.233 1.00 83.12 84 THR A CA 1
ATOM 665 C C . THR A 1 84 ? 13.654 -9.573 -6.010 1.00 83.12 84 THR A C 1
ATOM 667 O O . THR A 1 84 ? 14.032 -9.851 -4.878 1.00 83.12 84 THR A O 1
ATOM 670 N N . HIS A 1 85 ? 13.983 -10.323 -7.064 1.00 83.50 85 HIS A N 1
ATOM 671 C CA . HIS A 1 85 ? 14.878 -11.476 -6.980 1.00 83.50 85 HIS A CA 1
ATOM 672 C C . HIS A 1 85 ? 16.303 -11.050 -6.603 1.00 83.50 85 HIS A C 1
ATOM 674 O O . HIS A 1 85 ? 16.894 -11.634 -5.699 1.00 83.50 85 HIS A O 1
ATOM 680 N N . ASP A 1 86 ? 16.813 -9.989 -7.234 1.00 79.62 86 ASP A N 1
ATOM 681 C CA . ASP A 1 86 ? 18.192 -9.525 -7.044 1.00 79.62 86 ASP A CA 1
ATOM 682 C C . ASP A 1 86 ? 18.402 -8.791 -5.714 1.00 79.62 86 ASP A C 1
ATOM 684 O O . ASP A 1 86 ? 19.453 -8.911 -5.084 1.00 79.62 86 ASP A O 1
ATOM 688 N N . ARG A 1 87 ? 17.417 -7.988 -5.291 1.00 74.44 87 ARG A N 1
ATOM 689 C CA . ARG A 1 87 ? 17.531 -7.105 -4.115 1.00 74.44 87 ARG A CA 1
ATOM 690 C C . ARG A 1 87 ? 16.696 -7.565 -2.922 1.00 74.44 87 ARG A C 1
ATOM 692 O O . ARG A 1 87 ? 16.751 -6.942 -1.864 1.00 74.44 87 ARG A O 1
ATOM 699 N N . GLY A 1 88 ? 15.928 -8.640 -3.073 1.00 72.62 88 GLY A N 1
ATOM 700 C CA . GLY A 1 88 ? 15.101 -9.199 -2.012 1.00 72.62 88 GLY A CA 1
ATOM 701 C C . GLY A 1 88 ? 14.155 -8.164 -1.411 1.00 72.62 88 GLY A C 1
ATOM 702 O O . GLY A 1 88 ? 13.497 -7.389 -2.109 1.00 72.62 88 GLY A O 1
ATOM 703 N N . GLU A 1 89 ? 14.098 -8.132 -0.082 1.00 66.00 89 GLU A N 1
ATOM 704 C CA . GLU A 1 89 ? 13.189 -7.241 0.626 1.00 66.00 89 GLU A CA 1
ATOM 705 C C . GLU A 1 89 ? 13.571 -5.760 0.456 1.00 66.00 89 GLU A C 1
ATOM 707 O O . GLU A 1 89 ? 12.696 -4.907 0.564 1.00 66.00 89 GLU A O 1
ATOM 712 N N . ASP A 1 90 ? 14.832 -5.392 0.193 1.00 67.12 90 ASP A N 1
ATOM 713 C CA . ASP A 1 90 ? 15.358 -4.004 0.199 1.00 67.12 90 ASP A CA 1
ATOM 714 C C . ASP A 1 90 ? 14.628 -3.014 -0.713 1.00 67.12 90 ASP A C 1
ATOM 716 O O . ASP A 1 90 ? 14.669 -1.803 -0.490 1.00 67.12 90 ASP A O 1
ATOM 720 N N . VAL A 1 91 ? 13.916 -3.533 -1.704 1.00 73.44 91 VAL A N 1
ATOM 721 C CA . VAL A 1 91 ? 13.140 -2.770 -2.684 1.00 73.44 91 VAL A CA 1
ATOM 722 C C . VAL A 1 91 ? 11.633 -2.828 -2.455 1.00 73.44 91 VAL A C 1
ATOM 724 O O . VAL A 1 91 ? 10.912 -2.214 -3.234 1.00 73.44 91 VAL A O 1
ATOM 727 N N . GLY A 1 92 ? 11.150 -3.499 -1.402 1.00 73.00 92 GLY A N 1
ATOM 728 C CA . GLY A 1 92 ? 9.723 -3.742 -1.138 1.00 73.00 92 GLY A CA 1
ATOM 729 C C . GLY A 1 92 ? 8.845 -2.499 -1.307 1.00 73.00 92 GLY A C 1
ATOM 730 O O . GLY A 1 92 ? 8.003 -2.464 -2.195 1.00 73.00 92 GLY A O 1
ATOM 731 N N . ASP A 1 93 ? 9.130 -1.416 -0.578 1.00 70.31 93 ASP A N 1
ATOM 732 C CA . ASP A 1 93 ? 8.385 -0.151 -0.693 1.00 70.31 93 ASP A CA 1
ATOM 733 C C . ASP A 1 93 ? 8.370 0.423 -2.120 1.00 70.31 93 ASP A C 1
ATOM 735 O O . ASP A 1 93 ? 7.373 0.999 -2.570 1.00 70.31 93 ASP A O 1
ATOM 739 N N . ALA A 1 94 ? 9.504 0.327 -2.822 1.00 77.62 94 ALA A N 1
ATOM 740 C CA . ALA A 1 94 ? 9.644 0.836 -4.180 1.00 77.62 94 ALA A CA 1
ATOM 741 C C . ALA A 1 94 ? 8.852 -0.032 -5.165 1.00 77.62 94 ALA A C 1
ATOM 743 O O . ALA A 1 94 ? 8.170 0.512 -6.032 1.00 77.62 94 ALA A O 1
ATOM 744 N N . VAL A 1 95 ? 8.886 -1.352 -4.981 1.00 84.12 95 VAL A N 1
ATOM 745 C CA . VAL A 1 95 ? 8.110 -2.349 -5.723 1.00 84.12 95 VAL A CA 1
ATOM 746 C C . VAL A 1 95 ? 6.609 -2.156 -5.496 1.00 84.12 95 VAL A C 1
ATOM 748 O O . VAL A 1 95 ? 5.851 -2.121 -6.464 1.00 84.12 95 VAL A O 1
ATOM 751 N N . ASP A 1 96 ? 6.168 -1.926 -4.264 1.00 77.00 96 ASP A N 1
ATOM 752 C CA . ASP A 1 96 ? 4.752 -1.713 -3.944 1.00 77.00 96 ASP A CA 1
ATOM 753 C C . ASP A 1 96 ? 4.238 -0.386 -4.519 1.00 77.00 96 ASP A C 1
ATOM 755 O O . ASP A 1 96 ? 3.142 -0.303 -5.082 1.00 77.00 96 ASP A O 1
ATOM 759 N N . ALA A 1 97 ? 5.042 0.681 -4.455 1.00 77.44 97 ALA A N 1
ATOM 760 C CA . ALA A 1 97 ? 4.737 1.935 -5.147 1.00 77.44 97 ALA A CA 1
ATOM 761 C C . ALA A 1 97 ? 4.674 1.759 -6.677 1.00 77.44 97 ALA A C 1
ATOM 763 O O . ALA A 1 97 ? 3.842 2.390 -7.344 1.00 77.44 97 ALA A O 1
ATOM 764 N N . PHE A 1 98 ? 5.529 0.894 -7.227 1.00 85.75 98 PHE A N 1
ATOM 765 C CA . PHE A 1 98 ? 5.539 0.546 -8.642 1.00 85.75 98 PHE A CA 1
ATOM 766 C C . PHE A 1 98 ? 4.249 -0.184 -9.041 1.00 85.75 98 PHE A C 1
ATOM 768 O O . PHE A 1 98 ? 3.541 0.272 -9.942 1.00 85.75 98 PHE A O 1
ATOM 775 N N . ARG A 1 99 ? 3.875 -1.243 -8.311 1.00 84.06 99 ARG A N 1
ATOM 776 C CA . ARG A 1 99 ? 2.639 -2.016 -8.528 1.00 84.06 99 ARG A CA 1
ATOM 777 C C . ARG A 1 99 ? 1.381 -1.163 -8.415 1.00 84.06 99 ARG A C 1
ATOM 779 O O . ARG A 1 99 ? 0.508 -1.263 -9.274 1.00 84.06 99 ARG A O 1
ATOM 786 N N . ARG A 1 100 ? 1.306 -0.245 -7.444 1.00 81.38 100 ARG A N 1
ATOM 787 C CA . ARG A 1 100 ? 0.184 0.713 -7.342 1.00 81.38 100 ARG A CA 1
ATOM 788 C C . ARG A 1 100 ? 0.057 1.605 -8.573 1.00 81.38 100 ARG A C 1
ATOM 790 O O . ARG A 1 100 ? -1.050 1.856 -9.047 1.00 81.38 100 ARG A O 1
ATOM 797 N N . SER A 1 101 ? 1.184 2.069 -9.111 1.00 85.25 101 SER A N 1
ATOM 798 C CA . SER A 1 101 ? 1.180 2.891 -10.323 1.00 85.25 101 SER A CA 1
ATOM 799 C C . SER A 1 101 ? 0.689 2.093 -11.533 1.00 85.25 101 SER A C 1
ATOM 801 O O . SER A 1 101 ? -0.169 2.589 -12.262 1.00 85.25 101 SER A O 1
ATOM 803 N N . MET A 1 102 ? 1.130 0.837 -11.677 1.00 86.12 102 MET A N 1
ATOM 804 C CA . MET A 1 102 ? 0.628 -0.079 -12.709 1.00 86.12 102 MET A CA 1
ATOM 805 C C . MET A 1 102 ? -0.872 -0.354 -12.566 1.00 86.12 102 MET A C 1
ATOM 807 O O . MET A 1 102 ? -1.608 -0.263 -13.547 1.00 86.12 102 MET A O 1
ATOM 811 N N . GLY A 1 103 ? -1.349 -0.615 -11.345 1.00 80.06 103 GLY A N 1
ATOM 812 C CA . GLY A 1 103 ? -2.771 -0.815 -11.056 1.00 80.06 103 GLY A CA 1
ATOM 813 C C . GLY A 1 103 ? -3.624 0.394 -11.449 1.00 80.06 103 GLY A C 1
ATOM 814 O O . GLY A 1 103 ? -4.650 0.239 -12.112 1.00 80.06 103 GLY A O 1
ATOM 815 N N . ARG A 1 104 ? -3.162 1.611 -11.132 1.00 83.06 104 ARG A N 1
ATOM 816 C CA . ARG A 1 104 ? -3.825 2.858 -11.541 1.00 83.06 104 ARG A CA 1
ATOM 817 C C . ARG A 1 104 ? -3.901 2.992 -13.062 1.00 83.06 104 ARG A C 1
ATOM 819 O O . ARG A 1 104 ? -4.983 3.254 -13.575 1.00 83.06 104 ARG A O 1
ATOM 826 N N . TRP A 1 105 ? -2.798 2.797 -13.783 1.00 83.94 105 TRP A N 1
ATOM 827 C CA . TRP A 1 105 ? -2.786 2.874 -15.253 1.00 83.94 105 TRP A CA 1
ATOM 828 C C . TRP A 1 105 ? -3.667 1.801 -15.897 1.00 83.94 105 TRP A C 1
ATOM 830 O O . TRP A 1 105 ? -4.327 2.047 -16.908 1.00 83.94 105 TRP A O 1
ATOM 840 N N . LYS A 1 106 ? -3.735 0.619 -15.277 1.00 81.56 106 LYS A N 1
ATOM 841 C CA . LYS A 1 106 ? -4.646 -0.446 -15.689 1.00 81.56 106 LYS A CA 1
ATOM 842 C C . LYS A 1 106 ? -6.101 -0.043 -15.535 1.00 81.56 106 LYS A C 1
ATOM 844 O O . LYS A 1 106 ? -6.880 -0.269 -16.456 1.00 81.56 106 LYS A O 1
ATOM 849 N N . HIS A 1 107 ? -6.441 0.577 -14.413 1.00 77.12 107 HIS A N 1
ATOM 850 C CA . HIS A 1 107 ? -7.791 1.043 -14.132 1.00 77.12 107 HIS A CA 1
ATOM 851 C C . HIS A 1 107 ? -8.217 2.204 -15.043 1.00 77.12 107 HIS A C 1
ATOM 853 O O . HIS A 1 107 ? -9.325 2.191 -15.570 1.00 77.12 107 HIS A O 1
ATOM 859 N N . THR A 1 108 ? -7.337 3.181 -15.281 1.00 79.69 108 THR A N 1
ATOM 860 C CA . THR A 1 108 ? -7.644 4.337 -16.143 1.00 79.69 108 THR A CA 1
ATOM 861 C C . THR A 1 108 ? -7.534 4.025 -17.636 1.00 79.69 108 THR A C 1
ATOM 863 O O . THR A 1 108 ? -7.931 4.840 -18.468 1.00 79.69 108 THR A O 1
ATOM 866 N N . GLY A 1 109 ? -6.956 2.875 -17.996 1.00 75.75 109 GLY A N 1
ATOM 867 C CA . GLY A 1 109 ? -6.660 2.501 -19.378 1.00 75.75 109 GLY A CA 1
ATOM 868 C C . GLY A 1 109 ? -5.567 3.355 -20.030 1.00 75.75 109 GLY A C 1
ATOM 869 O O . GLY A 1 109 ? -5.297 3.186 -21.218 1.00 75.75 109 GLY A O 1
ATOM 870 N N . GLN A 1 110 ? -4.926 4.258 -19.284 1.00 80.56 110 GLN A N 1
ATOM 871 C CA . GLN A 1 110 ? -3.913 5.171 -19.804 1.00 80.56 110 GLN A CA 1
ATOM 872 C C . GLN A 1 110 ? -2.525 4.539 -19.753 1.00 80.56 110 GLN A C 1
ATOM 874 O O . GLN A 1 110 ? -2.138 3.930 -18.762 1.00 80.56 110 GLN A O 1
ATOM 879 N N . ALA A 1 111 ? -1.756 4.711 -20.824 1.00 84.69 111 ALA A N 1
ATOM 880 C CA . ALA A 1 111 ? -0.342 4.371 -20.831 1.00 84.69 111 ALA A CA 1
ATOM 881 C C . ALA A 1 111 ? 0.464 5.338 -19.948 1.00 84.69 111 ALA A C 1
ATOM 883 O O . ALA A 1 111 ? 0.183 6.538 -19.974 1.00 84.69 111 ALA A O 1
ATOM 884 N N . PRO A 1 112 ? 1.481 4.862 -19.211 1.00 88.81 112 PRO A N 1
ATOM 885 C CA . PRO A 1 112 ? 2.366 5.748 -18.470 1.00 88.81 112 PRO A CA 1
ATOM 886 C C . PRO A 1 112 ? 3.180 6.627 -19.415 1.00 88.81 112 PRO A C 1
ATOM 888 O O . PRO A 1 112 ? 3.510 6.227 -20.531 1.00 88.81 112 PRO A O 1
ATOM 891 N N . THR A 1 113 ? 3.544 7.810 -18.953 1.00 88.19 113 THR A N 1
ATOM 892 C CA . THR A 1 113 ? 4.480 8.702 -19.635 1.00 88.19 113 THR A CA 1
ATOM 893 C C . THR A 1 113 ? 5.936 8.332 -19.341 1.00 88.19 113 THR A C 1
ATOM 895 O O . THR A 1 113 ? 6.246 7.636 -18.368 1.00 88.19 113 THR A O 1
ATOM 898 N N . VAL A 1 114 ? 6.866 8.828 -20.162 1.00 84.50 114 VAL A N 1
ATOM 899 C CA . VAL A 1 114 ? 8.313 8.691 -19.918 1.00 84.50 114 VAL A CA 1
ATOM 900 C C . VAL A 1 114 ? 8.706 9.298 -18.564 1.00 84.50 114 VAL A C 1
ATOM 902 O O . VAL A 1 114 ? 9.501 8.695 -17.843 1.00 84.50 114 VAL A O 1
ATOM 905 N N . SER A 1 115 ? 8.134 10.445 -18.180 1.00 84.31 115 SER A N 1
ATOM 906 C CA . SER A 1 115 ? 8.386 11.083 -16.876 1.00 84.31 115 SER A CA 1
ATOM 907 C C . SER A 1 115 ? 7.988 10.191 -15.698 1.00 84.31 115 SER A C 1
ATOM 909 O O . SER A 1 115 ? 8.752 10.007 -14.741 1.00 84.31 115 SER A O 1
ATOM 911 N N . GLU A 1 116 ? 6.801 9.587 -15.784 1.00 88.25 116 GLU A N 1
ATOM 912 C CA . GLU A 1 116 ? 6.297 8.673 -14.760 1.00 88.25 116 GLU A CA 1
ATOM 913 C C . GLU A 1 116 ? 7.190 7.435 -14.638 1.00 88.25 116 GLU A C 1
ATOM 915 O O . GLU A 1 116 ? 7.588 7.073 -13.527 1.00 88.25 116 GLU A O 1
ATOM 920 N N . LEU A 1 117 ? 7.573 6.826 -15.767 1.00 89.25 117 LEU A N 1
ATOM 921 C CA . LEU A 1 117 ? 8.482 5.680 -15.760 1.00 89.25 117 LEU A CA 1
ATOM 922 C C . LEU A 1 117 ? 9.881 6.045 -15.251 1.00 89.25 117 LEU A C 1
ATOM 924 O O . LEU A 1 117 ? 10.454 5.254 -14.508 1.00 89.25 117 LEU A O 1
ATOM 928 N N . ARG A 1 118 ? 10.422 7.235 -15.553 1.00 86.19 118 ARG A N 1
ATOM 929 C CA . ARG A 1 118 ? 11.694 7.703 -14.964 1.00 86.19 118 ARG A CA 1
ATOM 930 C C . ARG A 1 118 ? 11.610 7.846 -13.456 1.00 86.19 118 ARG A C 1
ATOM 932 O O . ARG A 1 118 ? 12.498 7.368 -12.755 1.00 86.19 118 ARG A O 1
ATOM 939 N N . THR A 1 119 ? 10.545 8.465 -12.959 1.00 84.69 119 THR A N 1
ATOM 940 C CA . THR A 1 119 ? 10.338 8.657 -11.518 1.00 84.69 119 THR A CA 1
ATOM 941 C C . THR A 1 119 ? 10.283 7.314 -10.794 1.00 84.69 119 THR A C 1
ATOM 943 O O . THR A 1 119 ? 10.882 7.146 -9.731 1.00 84.69 119 THR A O 1
ATOM 946 N N . LEU A 1 120 ? 9.593 6.336 -11.374 1.00 84.81 120 LEU A N 1
ATOM 947 C CA . LEU A 1 120 ? 9.457 5.010 -10.783 1.00 84.81 120 LEU A CA 1
ATOM 948 C C . LEU A 1 120 ? 10.732 4.173 -10.914 1.00 84.81 120 LEU A C 1
ATOM 950 O O . LEU A 1 120 ? 11.138 3.544 -9.939 1.00 84.81 120 LEU A O 1
ATOM 954 N N . ASN A 1 121 ? 11.410 4.226 -12.061 1.00 86.31 121 ASN A N 1
ATOM 955 C CA . ASN A 1 121 ? 12.688 3.547 -12.261 1.00 86.31 121 ASN A CA 1
ATOM 956 C C . ASN A 1 121 ? 13.773 4.089 -11.314 1.00 86.31 121 ASN A C 1
ATOM 958 O O . ASN A 1 121 ? 14.534 3.322 -10.728 1.00 86.31 121 ASN A O 1
ATOM 962 N N . ALA A 1 122 ? 13.798 5.407 -11.085 1.00 83.31 122 ALA A N 1
ATOM 963 C CA . ALA A 1 122 ? 14.696 6.031 -10.117 1.00 83.31 122 ALA A CA 1
ATOM 964 C C . ALA A 1 122 ? 14.431 5.542 -8.685 1.00 83.31 122 ALA A C 1
ATOM 966 O O . ALA A 1 122 ? 15.375 5.312 -7.934 1.00 83.31 122 ALA A O 1
ATOM 967 N N . ARG A 1 123 ? 13.162 5.328 -8.308 1.00 81.38 123 ARG A N 1
ATOM 968 C CA . ARG A 1 123 ? 12.805 4.749 -7.001 1.00 81.38 123 ARG A CA 1
ATOM 969 C C . ARG A 1 123 ? 13.248 3.294 -6.872 1.00 81.38 123 ARG A C 1
ATOM 971 O O . ARG A 1 123 ? 13.781 2.933 -5.830 1.00 81.38 123 ARG A O 1
ATOM 978 N N . LEU A 1 124 ? 13.063 2.485 -7.916 1.00 81.25 124 LEU A N 1
ATOM 979 C CA . LEU A 1 124 ? 13.532 1.094 -7.940 1.00 81.25 124 LEU A CA 1
ATOM 980 C C . LEU A 1 124 ? 15.058 0.985 -7.942 1.00 81.25 124 LEU A C 1
ATOM 982 O O . LEU A 1 124 ? 15.594 0.015 -7.418 1.00 81.25 124 LEU A O 1
ATOM 986 N N . SER A 1 125 ? 15.756 1.974 -8.498 1.00 78.25 125 SER A N 1
ATOM 987 C CA . SER A 1 125 ? 17.222 2.023 -8.552 1.00 78.25 125 SER A CA 1
ATOM 988 C C . SER A 1 125 ? 17.852 2.720 -7.342 1.00 78.25 125 SER A C 1
ATOM 990 O O . SER A 1 125 ? 19.070 2.687 -7.180 1.00 78.25 125 SER A O 1
ATOM 992 N N . ALA A 1 126 ? 17.051 3.350 -6.477 1.00 74.94 126 ALA A N 1
ATOM 993 C CA . ALA A 1 126 ? 17.551 4.032 -5.291 1.00 74.94 126 ALA A CA 1
ATOM 994 C C . ALA A 1 126 ? 18.156 3.037 -4.289 1.00 74.94 126 ALA A C 1
ATOM 996 O O . ALA A 1 126 ? 17.729 1.878 -4.184 1.00 74.94 126 ALA A O 1
ATOM 997 N N . LEU A 1 127 ? 19.142 3.515 -3.525 1.00 67.88 127 LEU A N 1
ATOM 998 C CA . LEU A 1 127 ? 19.669 2.795 -2.369 1.00 67.88 127 LEU A CA 1
ATOM 999 C C . LEU A 1 127 ? 18.530 2.487 -1.385 1.00 67.88 127 LEU A C 1
ATOM 1001 O O . LEU A 1 127 ? 17.597 3.294 -1.271 1.00 67.88 127 LEU A O 1
ATOM 1005 N N . PRO A 1 128 ? 18.585 1.339 -0.684 1.00 64.31 128 PRO A N 1
ATOM 1006 C CA . PRO A 1 128 ? 17.600 1.044 0.341 1.00 64.31 128 PRO A CA 1
ATOM 1007 C C . PRO A 1 128 ? 17.567 2.191 1.362 1.00 64.31 128 PRO A C 1
ATOM 1009 O O . PRO A 1 128 ? 18.622 2.728 1.719 1.00 64.31 128 PRO A O 1
ATOM 1012 N N . PRO A 1 129 ? 16.371 2.614 1.806 1.00 63.75 129 PRO A N 1
ATOM 1013 C CA . PRO A 1 129 ? 16.262 3.654 2.816 1.00 63.75 129 PRO A CA 1
ATOM 1014 C C . PRO A 1 129 ? 17.010 3.223 4.079 1.00 63.75 129 PRO A C 1
ATOM 1016 O O . PRO A 1 129 ? 16.935 2.065 4.488 1.00 63.75 129 PRO A O 1
ATOM 1019 N N . SER A 1 130 ? 17.717 4.158 4.717 1.00 66.12 130 SER A N 1
ATOM 1020 C CA . SER A 1 130 ? 18.368 3.864 5.997 1.00 66.12 130 SER A CA 1
ATOM 1021 C C . SER A 1 130 ? 17.330 3.498 7.061 1.00 66.12 130 SER A C 1
ATOM 1023 O O . SER A 1 130 ? 16.171 3.916 6.977 1.00 6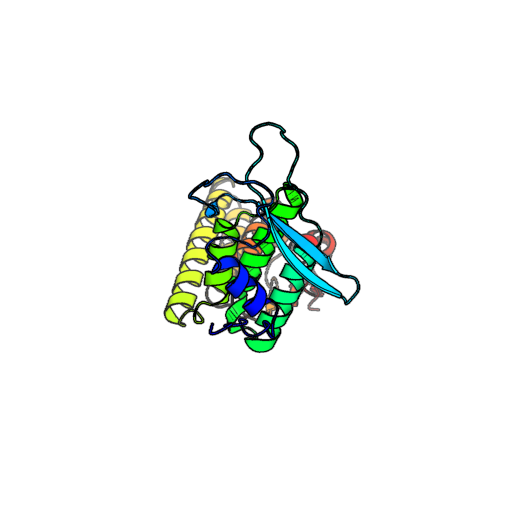6.12 130 SER A O 1
ATOM 1025 N N . GLU A 1 131 ? 17.734 2.786 8.117 1.00 64.62 131 GLU A N 1
ATOM 1026 C CA . GLU A 1 131 ? 16.839 2.479 9.245 1.00 64.62 131 GLU A CA 1
ATOM 1027 C C . GLU A 1 131 ? 16.163 3.733 9.819 1.00 64.62 131 GLU A C 1
ATOM 1029 O O . GLU A 1 131 ? 14.992 3.708 10.190 1.00 64.62 131 GLU A O 1
ATOM 1034 N N . PHE A 1 132 ? 16.873 4.865 9.834 1.00 65.56 132 PHE A N 1
ATOM 1035 C CA . PHE A 1 132 ? 16.320 6.152 10.248 1.00 65.56 132 PHE A CA 1
ATOM 1036 C C . PHE A 1 132 ? 15.184 6.625 9.327 1.00 65.56 132 PHE A C 1
ATOM 1038 O O . PHE A 1 132 ? 14.146 7.091 9.800 1.00 65.56 132 PHE A O 1
ATOM 1045 N N . GLN A 1 133 ? 15.350 6.483 8.010 1.00 66.69 133 GLN A N 1
ATOM 1046 C CA . GLN A 1 133 ? 14.312 6.818 7.035 1.00 66.69 133 GLN A CA 1
ATOM 1047 C C . GLN A 1 133 ? 13.119 5.862 7.133 1.00 66.69 133 GLN A C 1
ATOM 1049 O O . GLN A 1 133 ? 11.979 6.320 7.072 1.00 66.69 133 GLN A O 1
ATOM 1054 N N . LEU A 1 134 ? 13.360 4.567 7.346 1.00 65.06 134 LEU A N 1
ATOM 1055 C CA . LEU A 1 134 ? 12.310 3.573 7.584 1.00 65.06 134 LEU A CA 1
ATOM 1056 C C . LEU A 1 134 ? 11.517 3.884 8.861 1.00 65.06 134 LEU A C 1
ATOM 1058 O O . LEU A 1 134 ? 10.288 3.942 8.821 1.00 65.06 134 LEU A O 1
ATOM 1062 N N . ARG A 1 135 ? 12.198 4.204 9.968 1.00 66.06 135 ARG A N 1
ATOM 1063 C CA . ARG A 1 135 ? 11.547 4.631 11.219 1.00 66.06 135 ARG A CA 1
ATOM 1064 C C . ARG A 1 135 ? 10.724 5.904 11.039 1.00 66.06 135 ARG A C 1
ATOM 1066 O O . ARG A 1 135 ? 9.607 5.984 11.544 1.00 66.06 135 ARG A O 1
ATOM 1073 N N . ASN A 1 136 ? 11.231 6.894 10.305 1.00 73.31 136 ASN A N 1
ATOM 1074 C CA . ASN A 1 136 ? 10.481 8.126 10.044 1.00 73.31 136 ASN A CA 1
ATOM 1075 C C . ASN A 1 136 ? 9.254 7.893 9.151 1.00 73.31 136 ASN A C 1
ATOM 1077 O O . ASN A 1 136 ? 8.224 8.533 9.361 1.00 73.31 136 ASN A O 1
ATOM 1081 N N . ARG A 1 137 ? 9.322 6.947 8.208 1.00 73.38 137 ARG A N 1
ATOM 1082 C CA . ARG A 1 137 ? 8.150 6.509 7.433 1.00 73.38 137 ARG A CA 1
ATOM 1083 C C . ARG A 1 137 ? 7.109 5.829 8.320 1.00 73.38 137 ARG A C 1
ATOM 1085 O O . ARG A 1 137 ? 5.932 6.157 8.201 1.00 73.38 137 ARG A O 1
ATOM 1092 N N . GLY A 1 138 ? 7.534 4.953 9.234 1.00 74.75 138 GLY A N 1
ATOM 1093 C CA . GLY A 1 138 ? 6.657 4.353 10.248 1.00 74.75 138 GLY A CA 1
ATOM 1094 C C . GLY A 1 138 ? 5.927 5.417 11.070 1.00 74.75 138 GLY A C 1
ATOM 1095 O O . GLY A 1 138 ? 4.703 5.408 11.146 1.00 74.75 138 GLY A O 1
ATOM 1096 N N . LYS A 1 139 ? 6.653 6.425 11.572 1.00 81.56 139 LYS A N 1
ATOM 1097 C CA . LYS A 1 139 ? 6.059 7.558 12.306 1.00 81.56 139 LYS A CA 1
ATOM 1098 C C . LYS A 1 139 ? 5.029 8.335 11.484 1.00 81.56 139 LYS A C 1
ATOM 1100 O O . LYS A 1 139 ? 3.977 8.677 12.009 1.00 81.56 139 LYS A O 1
ATOM 1105 N N . PHE A 1 140 ? 5.302 8.603 10.206 1.00 85.56 140 PHE A N 1
ATOM 1106 C CA . PHE A 1 140 ? 4.342 9.295 9.340 1.00 85.56 140 PHE A CA 1
ATOM 1107 C C . PHE A 1 140 ? 3.051 8.483 9.147 1.00 85.56 140 PHE A C 1
ATOM 1109 O O . PHE A 1 140 ? 1.958 9.036 9.251 1.00 85.56 140 PHE A O 1
ATOM 1116 N N . ARG A 1 141 ? 3.170 7.166 8.933 1.00 86.19 141 ARG A N 1
ATOM 1117 C CA . ARG A 1 141 ? 2.021 6.251 8.811 1.00 86.19 141 ARG 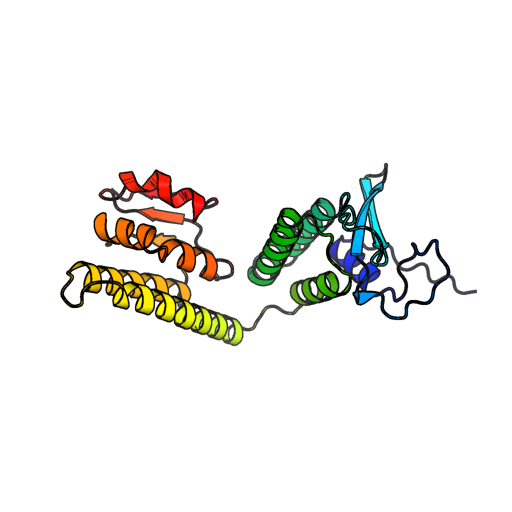A CA 1
ATOM 1118 C C . ARG A 1 141 ? 1.192 6.211 10.089 1.00 86.19 141 ARG A C 1
ATOM 1120 O O . ARG A 1 141 ? -0.028 6.275 10.013 1.00 86.19 141 ARG A O 1
ATOM 1127 N N . VAL A 1 142 ? 1.849 6.169 11.248 1.00 90.56 142 VAL A N 1
ATOM 1128 C CA . VAL A 1 142 ? 1.186 6.243 12.558 1.00 90.56 142 VAL A CA 1
ATOM 1129 C C . VAL A 1 142 ? 0.396 7.540 12.689 1.00 90.56 142 VAL A C 1
ATOM 1131 O O . VAL A 1 142 ? -0.782 7.491 13.023 1.00 90.56 142 VAL A O 1
ATOM 1134 N N . VAL A 1 143 ? 1.001 8.687 12.367 1.00 91.31 143 VAL A N 1
ATOM 1135 C CA . VAL A 1 143 ? 0.314 9.988 12.429 1.00 91.31 143 VAL A CA 1
ATOM 1136 C C . VAL A 1 143 ? -0.908 10.008 11.513 1.00 91.31 143 VAL A C 1
ATOM 1138 O O . VAL A 1 143 ? -1.976 10.453 11.930 1.00 91.31 143 VAL A O 1
ATOM 1141 N N . GLN A 1 144 ? -0.780 9.503 10.284 1.00 91.50 144 GLN A N 1
ATOM 1142 C CA . GLN A 1 144 ? -1.899 9.427 9.347 1.00 91.50 144 GLN A CA 1
ATOM 1143 C C . GLN A 1 144 ? -3.014 8.513 9.877 1.00 91.50 144 GLN A C 1
ATOM 1145 O O . GLN A 1 144 ? -4.179 8.907 9.896 1.00 91.50 144 GLN A O 1
ATOM 1150 N N . PHE A 1 145 ? -2.659 7.330 10.378 1.00 94.56 145 PHE A N 1
ATOM 1151 C CA . PHE A 1 145 ? -3.623 6.394 10.946 1.00 94.56 145 PHE A CA 1
ATOM 1152 C C . PHE A 1 145 ? -4.338 6.971 12.176 1.00 94.56 145 PHE A C 1
ATOM 1154 O O . PHE A 1 145 ? -5.557 6.870 12.285 1.00 94.56 145 PHE A O 1
ATOM 1161 N N . GLN A 1 146 ? -3.611 7.640 13.073 1.00 94.31 146 GLN A N 1
ATOM 1162 C CA . GLN A 1 146 ? -4.174 8.286 14.263 1.00 94.31 146 GLN A CA 1
ATOM 1163 C C . GLN A 1 146 ? -5.136 9.428 13.911 1.00 94.31 146 GLN A C 1
ATOM 1165 O O . GLN A 1 146 ? -6.139 9.622 14.596 1.00 94.31 146 GLN A O 1
ATOM 1170 N N . GLN A 1 147 ? -4.879 10.169 12.830 1.00 94.75 147 GLN A N 1
ATOM 1171 C CA . GLN A 1 147 ? -5.828 11.171 12.335 1.00 94.75 147 GLN A CA 1
ATOM 1172 C C . GLN A 1 147 ? -7.135 10.525 11.870 1.00 94.75 147 GLN A C 1
ATOM 1174 O O . GLN A 1 147 ? -8.214 11.048 12.150 1.00 94.75 147 GLN A O 1
ATOM 1179 N N . ASP A 1 148 ? -7.057 9.387 11.186 1.00 93.19 148 ASP A N 1
ATOM 1180 C CA . ASP A 1 148 ? -8.244 8.670 10.725 1.00 93.19 148 ASP A CA 1
ATOM 1181 C C . ASP A 1 148 ? -8.992 7.969 11.867 1.00 93.19 148 ASP A C 1
ATOM 1183 O O . ASP A 1 148 ? -10.229 7.939 11.865 1.00 93.19 148 ASP A O 1
ATOM 1187 N N . LEU A 1 149 ? -8.269 7.471 12.875 1.00 95.50 149 LEU A N 1
ATOM 1188 C CA . LEU A 1 149 ? -8.843 6.982 14.129 1.00 95.50 149 LEU A CA 1
ATOM 1189 C C . LEU A 1 149 ? -9.626 8.093 14.825 1.00 95.50 149 LEU A C 1
ATOM 1191 O O . LEU A 1 149 ? -10.800 7.908 15.131 1.00 95.50 149 LEU A O 1
ATOM 1195 N N . ARG A 1 150 ? -9.021 9.274 14.993 1.00 94.69 150 ARG A N 1
ATOM 1196 C CA . ARG A 1 150 ? -9.664 10.417 15.649 1.00 94.69 150 ARG A CA 1
ATOM 1197 C C . ARG A 1 150 ? -10.951 10.843 14.948 1.00 94.69 150 ARG A C 1
ATOM 1199 O O . ARG A 1 150 ? -11.965 10.996 15.612 1.00 94.69 150 ARG A O 1
ATOM 1206 N N . LYS A 1 151 ? -10.951 10.926 13.613 1.00 93.56 151 LYS A N 1
ATOM 1207 C CA . LYS A 1 151 ? -12.180 11.189 12.840 1.00 93.56 151 LYS A CA 1
ATOM 1208 C C . LYS A 1 151 ? -13.272 10.150 13.106 1.00 93.56 151 LYS A C 1
ATOM 1210 O O . LYS A 1 151 ? -14.444 10.499 13.164 1.00 93.56 151 LYS A O 1
ATOM 1215 N N . SER A 1 152 ? -12.887 8.881 13.242 1.00 91.88 152 SER A N 1
ATOM 1216 C CA . SER A 1 152 ? -13.831 7.790 13.507 1.00 91.88 152 SER A CA 1
ATOM 1217 C C . SER A 1 152 ? -14.377 7.858 14.937 1.00 91.88 152 SER A C 1
ATOM 1219 O O . SER A 1 152 ? -15.566 7.640 15.139 1.00 91.88 152 SER A O 1
ATOM 1221 N N . LEU A 1 153 ? -13.540 8.218 15.915 1.00 93.56 153 LEU A N 1
ATOM 1222 C CA . LEU A 1 153 ? -13.948 8.442 17.306 1.00 93.56 153 LEU A CA 1
ATOM 1223 C C . LEU A 1 153 ? -14.871 9.657 17.440 1.00 93.56 153 LEU A C 1
ATOM 1225 O O . LEU A 1 153 ? -15.873 9.582 18.141 1.00 93.56 153 LEU A O 1
ATOM 1229 N N . ASP A 1 154 ? -14.571 10.751 16.741 1.00 92.38 154 ASP A N 1
ATOM 1230 C CA . ASP A 1 154 ? -15.379 11.977 16.755 1.00 92.38 154 ASP A CA 1
ATOM 1231 C C . ASP A 1 154 ? -16.760 11.780 16.106 1.00 92.38 154 ASP A C 1
ATOM 1233 O O . ASP A 1 154 ? -17.696 12.515 16.414 1.00 92.38 154 ASP A O 1
ATOM 1237 N N . ALA A 1 155 ? -16.914 10.767 15.248 1.00 89.75 155 ALA A N 1
ATOM 1238 C CA . ALA A 1 155 ? -18.202 10.373 14.680 1.00 89.75 155 ALA A CA 1
ATOM 1239 C C . ALA A 1 155 ? -19.067 9.528 15.638 1.00 89.75 155 ALA A C 1
ATOM 1241 O O . ALA A 1 155 ? -20.257 9.338 15.377 1.00 89.75 155 ALA A O 1
ATOM 1242 N N . LEU A 1 156 ? -18.494 9.011 16.731 1.00 88.31 156 LEU A N 1
ATOM 1243 C CA . LEU A 1 156 ? -19.217 8.250 17.748 1.00 88.31 156 LEU A CA 1
ATOM 1244 C C . LEU A 1 156 ? -19.719 9.169 18.874 1.00 88.31 156 LEU A C 1
ATOM 1246 O O . LEU A 1 156 ? -19.043 10.140 19.225 1.00 88.31 156 LEU A O 1
ATOM 1250 N N . PRO A 1 157 ? -20.864 8.845 19.509 1.00 89.31 157 PRO A N 1
ATOM 1251 C CA . PRO A 1 157 ? -21.319 9.561 20.697 1.00 89.31 157 PRO A CA 1
ATOM 1252 C C . PRO A 1 157 ? -20.246 9.563 21.797 1.00 89.31 157 PRO A C 1
ATOM 1254 O O . PRO A 1 157 ? -19.587 8.550 22.018 1.00 89.31 157 PRO A O 1
ATOM 1257 N N . GLU A 1 158 ? -20.088 10.680 22.514 1.00 84.50 158 GLU A N 1
ATOM 1258 C CA . GLU A 1 158 ? -19.011 10.852 23.509 1.00 84.50 158 GLU A CA 1
ATOM 1259 C C . GLU A 1 158 ? -19.008 9.774 24.604 1.00 84.50 158 GLU A C 1
ATOM 1261 O O . GLU A 1 158 ? -17.945 9.316 25.001 1.00 84.50 158 GLU A O 1
ATOM 1266 N N . ASN A 1 159 ? -20.188 9.312 25.031 1.00 85.25 159 ASN A N 1
ATOM 1267 C CA . ASN A 1 159 ? -20.345 8.311 26.095 1.00 85.25 159 ASN A CA 1
ATOM 1268 C C . ASN A 1 159 ? -20.575 6.885 25.563 1.00 85.25 159 ASN A C 1
ATOM 1270 O O . ASN A 1 159 ? -21.080 6.021 26.282 1.00 85.25 159 ASN A O 1
ATOM 1274 N N . ALA A 1 160 ? -20.286 6.641 24.284 1.00 87.44 160 ALA A N 1
ATOM 1275 C CA . ALA A 1 160 ? -20.454 5.328 23.683 1.00 87.44 160 ALA A CA 1
ATOM 1276 C C . ALA A 1 160 ? -19.350 4.374 24.184 1.00 87.44 160 ALA A C 1
ATOM 1278 O O . ALA A 1 160 ? -18.175 4.672 23.976 1.00 87.44 160 ALA A O 1
ATOM 1279 N N . PRO A 1 161 ? -19.669 3.197 24.762 1.00 84.94 161 PRO A N 1
ATOM 1280 C CA . PRO A 1 161 ? -18.651 2.211 25.155 1.00 84.94 161 PRO A CA 1
ATOM 1281 C C . PRO A 1 161 ? -17.811 1.721 23.963 1.00 84.94 161 PRO A C 1
ATOM 1283 O O . PRO A 1 161 ? -16.682 1.259 24.124 1.00 84.94 161 PRO A O 1
ATOM 1286 N N . GLN A 1 162 ? -18.346 1.859 22.747 1.00 89.69 162 GLN A N 1
ATOM 1287 C CA . GLN A 1 162 ? -17.642 1.601 21.497 1.00 89.69 162 GLN A CA 1
ATOM 1288 C C . GLN A 1 162 ? -16.444 2.535 21.285 1.00 89.69 162 GLN A C 1
ATOM 1290 O O . GLN A 1 162 ? -15.504 2.146 20.598 1.00 89.69 162 GLN A O 1
ATOM 1295 N N . ARG A 1 163 ? -16.461 3.749 21.853 1.00 92.81 163 ARG A N 1
ATOM 1296 C CA . ARG A 1 163 ? -15.401 4.750 21.683 1.00 92.81 163 ARG A CA 1
ATOM 1297 C C . ARG A 1 163 ? -14.096 4.271 22.319 1.00 92.81 163 ARG A C 1
ATOM 1299 O O . ARG A 1 163 ? -13.096 4.171 21.617 1.00 92.81 163 ARG A O 1
ATOM 1306 N N . ASP A 1 164 ? -14.140 3.851 23.582 1.00 90.44 164 ASP A N 1
ATOM 1307 C CA . ASP A 1 164 ? -12.977 3.311 24.304 1.00 90.44 164 ASP A CA 1
ATOM 1308 C C . ASP A 1 164 ? -12.438 2.029 23.655 1.00 90.44 164 ASP A C 1
ATOM 1310 O O . ASP A 1 164 ? -11.228 1.804 23.577 1.00 90.44 164 ASP A O 1
ATOM 1314 N N . ALA A 1 165 ? -13.343 1.160 23.194 1.00 91.06 165 ALA A N 1
ATOM 1315 C CA . ALA A 1 165 ? -12.969 -0.077 22.519 1.00 91.06 165 ALA A CA 1
ATOM 1316 C C . ALA A 1 165 ? -12.276 0.203 21.174 1.00 91.06 165 ALA A C 1
ATOM 1318 O O . ALA A 1 165 ? -11.265 -0.430 20.860 1.00 91.06 165 ALA A O 1
ATOM 1319 N N . LEU A 1 166 ? -12.791 1.169 20.407 1.00 94.19 166 LEU A N 1
ATOM 1320 C CA . LEU A 1 166 ? -12.220 1.587 19.131 1.00 94.19 166 LEU A CA 1
ATOM 1321 C C . LEU A 1 166 ? -10.877 2.296 19.309 1.00 94.19 166 LEU A C 1
ATOM 1323 O O . LEU A 1 166 ? -9.964 2.046 18.529 1.00 94.19 166 LEU A O 1
ATOM 1327 N N . GLU A 1 167 ? -10.744 3.142 20.330 1.00 94.06 167 GLU A N 1
ATOM 1328 C CA . GLU A 1 167 ? -9.497 3.838 20.654 1.00 94.06 167 GLU A CA 1
ATOM 1329 C C . GLU A 1 167 ? -8.388 2.834 20.979 1.00 94.06 167 GLU A C 1
ATOM 1331 O O . GLU A 1 167 ? -7.359 2.825 20.307 1.00 94.06 167 GLU A O 1
ATOM 1336 N N . LYS A 1 168 ? -8.638 1.893 21.900 1.00 92.31 168 LYS A N 1
ATOM 1337 C CA . LYS A 1 168 ? -7.666 0.843 22.256 1.00 92.31 168 LYS A CA 1
ATOM 1338 C C . LYS A 1 168 ? -7.271 -0.023 21.062 1.00 92.31 168 LYS A C 1
ATOM 1340 O O . LYS A 1 168 ? -6.094 -0.335 20.883 1.00 92.31 168 LYS A O 1
ATOM 1345 N N . ALA A 1 169 ? -8.245 -0.417 20.243 1.00 94.06 169 ALA A N 1
ATOM 1346 C CA . ALA A 1 169 ? -7.976 -1.216 19.054 1.00 94.06 169 ALA A CA 1
ATOM 1347 C C . ALA A 1 169 ? -7.195 -0.420 17.996 1.00 94.06 169 ALA A C 1
ATOM 1349 O O . ALA A 1 169 ? -6.287 -0.950 17.355 1.00 94.06 169 ALA A O 1
ATOM 1350 N N . GLY A 1 170 ? -7.511 0.866 17.842 1.00 93.62 170 GLY A N 1
ATOM 1351 C CA . GLY A 1 170 ? -6.774 1.794 16.998 1.00 93.62 170 GLY A CA 1
ATOM 1352 C C . GLY A 1 170 ? -5.329 1.973 17.460 1.00 93.62 170 GLY A C 1
ATOM 1353 O O . GLY A 1 170 ? -4.413 1.852 16.650 1.00 93.62 170 GLY A O 1
ATOM 1354 N N . ASP A 1 171 ? -5.092 2.162 18.753 1.00 92.06 171 ASP A N 1
ATOM 1355 C CA . ASP A 1 171 ? -3.741 2.277 19.310 1.00 92.06 171 ASP A CA 1
ATOM 1356 C C . ASP A 1 171 ? -2.920 0.997 19.107 1.00 92.06 171 ASP A C 1
ATOM 1358 O O . ASP A 1 171 ? -1.742 1.064 18.746 1.00 92.06 171 ASP A O 1
ATOM 1362 N N . GLN A 1 172 ? -3.545 -0.176 19.246 1.00 91.81 172 GLN A N 1
ATOM 1363 C CA . GLN A 1 172 ? -2.911 -1.458 18.931 1.00 91.81 172 GLN A CA 1
ATOM 1364 C C . GLN A 1 172 ? -2.482 -1.535 17.455 1.00 91.81 172 GLN A C 1
ATOM 1366 O O . GLN A 1 172 ? -1.342 -1.910 17.167 1.00 91.81 172 GLN A O 1
ATOM 1371 N N . LEU A 1 173 ? -3.356 -1.153 16.517 1.00 92.38 173 LEU A N 1
ATOM 1372 C CA . LEU A 1 173 ? -3.039 -1.126 15.083 1.00 92.38 173 LEU A CA 1
ATOM 1373 C C . LEU A 1 173 ? -1.949 -0.092 14.758 1.00 92.38 173 LEU A C 1
ATOM 1375 O O . LEU A 1 173 ? -1.021 -0.387 14.006 1.00 92.38 173 LEU A O 1
ATOM 1379 N N . ALA A 1 174 ? -2.005 1.094 15.364 1.00 91.81 174 ALA A N 1
ATOM 1380 C CA . ALA A 1 174 ? -0.969 2.114 15.227 1.00 91.81 174 ALA A CA 1
ATOM 1381 C C . ALA A 1 174 ? 0.395 1.591 15.708 1.00 91.81 174 ALA A C 1
ATOM 1383 O O . ALA A 1 174 ? 1.405 1.764 15.023 1.00 91.81 174 ALA A O 1
ATOM 1384 N N . GLY A 1 175 ? 0.418 0.879 16.839 1.00 89.31 175 GLY A N 1
ATOM 1385 C CA . GLY A 1 175 ? 1.610 0.209 17.355 1.00 89.31 175 GLY A CA 1
ATOM 1386 C C . GLY A 1 175 ? 2.215 -0.774 16.351 1.00 89.31 175 GLY A C 1
ATOM 1387 O O . GLY A 1 175 ? 3.429 -0.789 16.172 1.00 89.31 175 GLY A O 1
ATOM 1388 N N . MET A 1 176 ? 1.387 -1.520 15.614 1.00 86.81 176 MET A N 1
ATOM 1389 C CA . MET A 1 176 ? 1.857 -2.440 14.566 1.00 86.81 176 MET A CA 1
ATOM 1390 C C . MET A 1 176 ? 2.416 -1.736 13.322 1.00 86.81 176 MET A C 1
ATOM 1392 O O . MET A 1 176 ? 3.204 -2.335 12.595 1.00 86.81 176 MET A O 1
ATOM 1396 N N . LEU A 1 177 ? 2.047 -0.478 13.058 1.00 86.62 177 LEU A N 1
ATOM 1397 C CA . LEU A 1 177 ? 2.690 0.323 12.005 1.00 86.62 177 LEU A CA 1
ATOM 1398 C C . LEU A 1 177 ? 4.066 0.846 12.442 1.00 86.62 177 LEU A C 1
ATOM 1400 O O . LEU A 1 177 ? 4.928 1.086 11.593 1.00 86.62 177 LEU A O 1
ATOM 1404 N N . LEU A 1 178 ? 4.262 1.045 13.749 1.00 84.06 178 LEU A N 1
ATOM 1405 C CA . LEU A 1 178 ? 5.521 1.512 14.329 1.00 84.06 178 LEU A CA 1
ATOM 1406 C C . LEU A 1 178 ? 6.523 0.368 14.526 1.00 84.06 178 LEU A C 1
ATOM 1408 O O . LEU A 1 178 ? 7.695 0.511 14.180 1.00 84.06 178 LEU A O 1
ATOM 1412 N N . GLU A 1 179 ? 6.045 -0.750 15.067 1.00 83.44 179 GLU A N 1
ATOM 1413 C CA . GLU A 1 179 ? 6.801 -1.967 15.367 1.00 83.44 179 GLU A CA 1
ATOM 1414 C C . GLU A 1 179 ? 6.142 -3.171 14.679 1.00 83.44 179 GLU A C 1
ATOM 1416 O O . GLU A 1 179 ? 5.479 -3.998 15.317 1.00 83.44 179 GLU A O 1
ATOM 1421 N N . PRO A 1 180 ? 6.281 -3.257 13.350 1.00 79.50 180 PRO A N 1
ATOM 1422 C CA . PRO A 1 180 ? 5.688 -4.329 12.573 1.00 79.50 180 PRO A CA 1
ATOM 1423 C C . PRO A 1 180 ? 6.204 -5.709 12.949 1.00 79.50 180 PRO A C 1
ATOM 1425 O O . PRO A 1 180 ? 7.382 -5.918 13.239 1.00 79.50 180 PRO A O 1
ATOM 1428 N N . LYS A 1 181 ? 5.293 -6.674 12.878 1.00 82.06 181 LYS A N 1
ATOM 1429 C CA . LYS A 1 181 ? 5.550 -8.094 13.104 1.00 82.06 181 LYS A CA 1
ATOM 1430 C C . LYS A 1 181 ? 5.056 -8.885 11.899 1.00 82.06 181 LYS A C 1
ATOM 1432 O O . LYS A 1 181 ? 4.130 -8.462 11.214 1.00 82.06 181 LYS A O 1
ATOM 1437 N N . ASP A 1 182 ? 5.601 -10.083 11.706 1.00 82.75 182 ASP A N 1
ATOM 1438 C CA . ASP A 1 182 ? 5.136 -11.015 10.666 1.00 82.75 182 ASP A CA 1
ATOM 1439 C C . ASP A 1 182 ? 3.675 -11.478 10.867 1.00 82.75 182 ASP A C 1
ATOM 1441 O O . ASP A 1 182 ? 3.091 -12.088 9.971 1.00 82.75 182 ASP A O 1
ATOM 1445 N N . THR A 1 183 ? 3.066 -11.187 12.020 1.00 85.56 183 THR A N 1
ATOM 1446 C CA . THR A 1 183 ? 1.681 -11.542 12.344 1.00 85.56 183 THR A CA 1
ATOM 1447 C C . THR A 1 183 ? 0.869 -10.292 12.668 1.00 85.56 183 THR A C 1
ATOM 1449 O O . THR A 1 183 ? 1.188 -9.567 13.612 1.00 85.56 183 THR A O 1
ATOM 1452 N N . LEU A 1 184 ? -0.228 -10.092 11.937 1.00 87.88 184 LEU A N 1
ATOM 1453 C CA . LEU A 1 184 ? -1.303 -9.173 12.294 1.00 87.88 184 LEU A CA 1
ATOM 1454 C C . LEU A 1 184 ? -2.244 -9.903 13.254 1.00 87.88 184 LEU A C 1
ATOM 1456 O O . LEU A 1 184 ? -3.059 -10.716 12.822 1.00 87.88 184 LEU A O 1
ATOM 1460 N N . SER A 1 185 ? -2.096 -9.658 14.555 1.00 88.69 185 SER A N 1
ATOM 1461 C CA . SER A 1 185 ? -2.944 -10.293 15.564 1.00 88.69 185 SER A CA 1
ATOM 1462 C C . SER A 1 185 ? -4.085 -9.380 15.988 1.00 88.69 185 SER A C 1
ATOM 1464 O O . SER A 1 185 ? -3.860 -8.334 16.593 1.00 88.69 185 SER A O 1
ATOM 1466 N N . LEU A 1 186 ? -5.311 -9.802 15.686 1.00 89.38 186 LEU A N 1
ATOM 1467 C CA . LEU A 1 186 ? -6.541 -9.232 16.240 1.00 89.38 186 LEU A CA 1
ATOM 1468 C C . LEU A 1 186 ? -6.993 -9.998 17.496 1.00 89.38 186 LEU A C 1
ATOM 1470 O O . LEU A 1 186 ? -8.095 -9.787 18.000 1.00 89.38 186 LEU A O 1
ATOM 1474 N N . GLU A 1 187 ? -6.150 -10.904 17.996 1.00 83.69 187 GLU A N 1
ATOM 1475 C CA . GLU A 1 187 ? -6.350 -11.602 19.260 1.00 83.69 187 GLU A CA 1
ATOM 1476 C C . GLU A 1 187 ? -6.418 -10.582 20.407 1.00 83.69 187 GLU A C 1
ATOM 1478 O O . GLU A 1 187 ? -5.603 -9.663 20.490 1.00 83.69 187 GLU A O 1
ATOM 1483 N N . GLY A 1 188 ? -7.432 -10.712 21.263 1.00 84.12 188 GLY A N 1
ATOM 1484 C CA . GLY A 1 188 ? -7.726 -9.749 22.330 1.00 84.12 188 GLY A CA 1
ATOM 1485 C C . GLY A 1 188 ? -8.765 -8.682 21.966 1.00 84.12 188 GLY A C 1
ATOM 1486 O O . GLY A 1 188 ? -9.282 -8.026 22.869 1.00 84.12 188 GLY A O 1
ATOM 1487 N N . LEU A 1 189 ? -9.139 -8.541 20.688 1.00 90.69 189 LEU A N 1
ATOM 1488 C CA . LEU A 1 189 ? -10.279 -7.713 20.286 1.00 90.69 189 LEU A CA 1
ATOM 1489 C C . LEU A 1 189 ? -11.582 -8.526 20.335 1.00 90.69 189 LEU A C 1
ATOM 1491 O O . LEU A 1 189 ? -11.608 -9.705 19.983 1.00 90.69 189 LEU A O 1
ATOM 1495 N N . SER A 1 190 ? -12.680 -7.902 20.764 1.00 91.44 190 SER A N 1
ATOM 1496 C CA . SER A 1 190 ? -14.005 -8.529 20.702 1.00 91.44 190 SER A CA 1
ATOM 1497 C C . SER A 1 190 ? -14.531 -8.570 19.263 1.00 91.44 190 SER A C 1
ATOM 1499 O O . SER A 1 190 ? -14.087 -7.803 18.403 1.00 91.44 190 SER A O 1
ATOM 1501 N N . HIS A 1 191 ? -15.514 -9.444 19.009 1.00 92.88 191 HIS A N 1
ATOM 1502 C CA . HIS A 1 191 ? -16.241 -9.488 17.732 1.00 92.88 191 HIS A CA 1
ATOM 1503 C C . HIS A 1 191 ? -16.772 -8.098 17.348 1.00 92.88 191 HIS A C 1
ATOM 1505 O O . HIS A 1 191 ? -16.472 -7.620 16.255 1.00 92.88 191 HIS A O 1
ATOM 1511 N N . ASP A 1 192 ? -17.439 -7.414 18.282 1.00 92.56 192 ASP A N 1
ATOM 1512 C CA . ASP A 1 192 ? -18.022 -6.088 18.052 1.00 92.56 192 ASP A CA 1
ATOM 1513 C C . ASP A 1 192 ? -16.969 -5.037 17.681 1.00 92.56 192 ASP A C 1
ATOM 1515 O O . ASP A 1 192 ? -17.189 -4.229 16.783 1.00 92.56 192 ASP A O 1
ATOM 1519 N N . THR A 1 193 ? -15.798 -5.057 18.325 1.00 93.94 193 THR A N 1
ATOM 1520 C CA . THR A 1 193 ? -14.715 -4.109 18.025 1.00 93.94 193 THR A CA 1
ATOM 1521 C C . THR A 1 193 ? -14.123 -4.352 16.640 1.00 93.94 193 THR A C 1
ATOM 1523 O O . THR A 1 193 ? -13.841 -3.399 15.914 1.00 93.94 193 THR A O 1
ATOM 1526 N N . ILE A 1 194 ? -13.960 -5.615 16.236 1.00 92.75 194 ILE A N 1
ATOM 1527 C CA . ILE A 1 194 ? -13.490 -5.956 14.885 1.00 92.75 194 ILE A CA 1
ATOM 1528 C C . ILE A 1 194 ? -14.547 -5.558 13.847 1.00 92.75 194 ILE A C 1
ATOM 1530 O O . ILE A 1 194 ? -14.203 -4.975 12.818 1.00 92.75 194 ILE A O 1
ATOM 1534 N N . GLY A 1 195 ? -15.827 -5.808 14.135 1.00 92.94 195 GLY A N 1
ATOM 1535 C CA . GLY A 1 195 ? -16.947 -5.334 13.322 1.00 92.94 195 GLY A CA 1
ATOM 1536 C C . GLY A 1 195 ? -16.910 -3.817 13.146 1.00 92.94 195 GLY A C 1
ATOM 1537 O O . GLY A 1 195 ? -16.926 -3.326 12.022 1.00 92.94 195 GLY A O 1
ATOM 1538 N N . LEU A 1 196 ? -16.718 -3.078 14.236 1.00 93.06 196 LEU A N 1
ATOM 1539 C CA . LEU A 1 196 ? -16.621 -1.622 14.223 1.00 93.06 196 LEU A CA 1
ATOM 1540 C C . LEU A 1 196 ? -15.411 -1.111 13.424 1.00 93.06 196 LEU A C 1
ATOM 1542 O O . LEU A 1 196 ? -15.535 -0.148 12.668 1.00 93.06 196 LEU A O 1
ATOM 1546 N N . LEU A 1 197 ? -14.244 -1.752 13.535 1.00 94.00 197 LEU A N 1
ATOM 1547 C CA . LEU A 1 197 ? -13.062 -1.416 12.728 1.00 94.00 197 LEU A CA 1
ATOM 1548 C C . LEU A 1 197 ? -13.302 -1.620 11.224 1.00 94.00 197 LEU A C 1
ATOM 1550 O O . LEU A 1 197 ? -12.787 -0.851 10.407 1.00 94.00 197 LEU A O 1
ATOM 1554 N N . LEU A 1 198 ? -14.070 -2.649 10.859 1.00 92.62 198 LEU A N 1
ATOM 1555 C CA . LEU A 1 198 ? -14.481 -2.905 9.480 1.00 92.62 198 LEU A CA 1
ATOM 1556 C C . LEU A 1 198 ? -15.503 -1.865 9.006 1.00 92.62 198 LEU A C 1
ATOM 1558 O O . LEU A 1 198 ? -15.336 -1.296 7.929 1.00 92.62 198 LEU A O 1
ATOM 1562 N N . ASP A 1 199 ? -16.527 -1.588 9.811 1.00 91.56 199 ASP A N 1
ATOM 1563 C CA . ASP A 1 199 ? -17.637 -0.693 9.461 1.00 91.56 199 ASP A CA 1
ATOM 1564 C C . ASP A 1 199 ? -17.191 0.772 9.353 1.00 91.56 199 ASP A C 1
ATOM 1566 O O . ASP A 1 199 ? -17.632 1.503 8.469 1.00 91.56 199 ASP A O 1
ATOM 1570 N N . THR A 1 200 ? -16.250 1.196 10.199 1.00 90.19 200 THR A N 1
ATOM 1571 C CA . THR A 1 200 ? -15.621 2.528 10.117 1.00 90.19 200 THR A CA 1
ATOM 1572 C C . THR A 1 200 ? -14.596 2.637 8.982 1.00 90.19 200 THR A C 1
ATOM 1574 O O . THR A 1 200 ? -14.108 3.733 8.676 1.00 90.19 200 THR A O 1
ATOM 1577 N N . GLY A 1 201 ? -14.224 1.514 8.359 1.00 89.31 201 GLY A N 1
ATOM 1578 C CA . GLY A 1 201 ? -13.171 1.428 7.349 1.00 89.31 201 GLY A CA 1
ATOM 1579 C C . GLY A 1 201 ? -11.753 1.623 7.898 1.00 89.31 201 GLY A C 1
ATOM 1580 O O . GLY A 1 201 ? -10.811 1.742 7.113 1.00 89.31 201 GLY A O 1
ATOM 1581 N N . LEU A 1 202 ? -11.570 1.662 9.223 1.00 92.81 202 LEU A N 1
ATOM 1582 C CA . LEU A 1 202 ? -10.251 1.809 9.843 1.00 92.81 202 LEU A CA 1
ATOM 1583 C C . LEU A 1 202 ? -9.334 0.634 9.521 1.00 92.81 202 LEU A C 1
ATOM 1585 O O . LEU A 1 202 ? -8.156 0.848 9.247 1.00 92.81 202 LEU A O 1
ATOM 1589 N N . LEU A 1 203 ? -9.868 -0.589 9.481 1.00 91.06 203 LEU A N 1
ATOM 1590 C CA . LEU A 1 203 ? -9.061 -1.763 9.148 1.00 91.06 203 LEU A CA 1
ATOM 1591 C C . LEU A 1 203 ? -8.550 -1.724 7.698 1.00 91.06 203 LEU A C 1
ATOM 1593 O O . LEU A 1 203 ? -7.430 -2.152 7.433 1.00 91.06 203 LEU A O 1
ATOM 1597 N N . GLY A 1 204 ? -9.333 -1.152 6.777 1.00 85.62 204 GLY A N 1
ATOM 1598 C CA . GLY A 1 204 ? -8.904 -0.922 5.395 1.00 85.62 204 GLY A CA 1
ATOM 1599 C C . GLY A 1 204 ? -7.818 0.147 5.292 1.00 85.62 204 GLY A C 1
ATOM 1600 O O . GLY A 1 204 ? -6.783 -0.090 4.682 1.00 85.62 204 GLY A O 1
ATOM 1601 N N . ARG A 1 205 ? -7.982 1.279 5.989 1.00 88.12 205 ARG A N 1
ATOM 1602 C CA . ARG A 1 205 ? -6.948 2.330 6.042 1.00 88.12 205 ARG A CA 1
ATOM 1603 C C . ARG A 1 205 ? -5.651 1.839 6.685 1.00 88.12 205 ARG A C 1
ATOM 1605 O O . ARG A 1 205 ? -4.565 2.208 6.249 1.00 88.12 205 ARG A O 1
ATOM 1612 N N . PHE A 1 206 ? -5.750 0.983 7.702 1.00 90.69 206 PHE A N 1
ATOM 1613 C CA . PHE A 1 206 ? -4.591 0.291 8.256 1.00 90.69 206 PHE A CA 1
ATOM 1614 C C . PHE A 1 206 ? -3.915 -0.597 7.203 1.00 90.69 206 PHE A C 1
ATOM 1616 O O . PHE A 1 206 ? -2.697 -0.522 7.056 1.00 90.69 206 PHE A O 1
ATOM 1623 N N . ALA A 1 207 ? -4.684 -1.408 6.465 1.00 84.94 207 ALA A N 1
ATOM 1624 C CA . ALA A 1 207 ? -4.150 -2.264 5.406 1.00 84.94 207 ALA A CA 1
ATOM 1625 C C . ALA A 1 207 ? -3.377 -1.443 4.358 1.00 84.94 207 ALA A C 1
ATOM 1627 O O . ALA A 1 207 ? -2.221 -1.757 4.077 1.00 84.94 207 ALA A O 1
ATOM 1628 N N . ASP A 1 208 ? -3.950 -0.324 3.904 1.00 81.12 208 ASP A N 1
ATOM 1629 C CA . ASP A 1 208 ? -3.319 0.589 2.941 1.00 81.12 208 ASP A CA 1
ATOM 1630 C C . ASP A 1 208 ? -1.992 1.181 3.450 1.00 81.12 208 ASP A C 1
ATOM 1632 O O . ASP A 1 208 ? -1.045 1.383 2.683 1.00 81.12 208 ASP A O 1
ATOM 1636 N N . LEU A 1 209 ? -1.923 1.504 4.746 1.00 84.06 209 LEU A N 1
ATOM 1637 C CA . LEU A 1 209 ? -0.737 2.091 5.379 1.00 84.06 209 LEU A CA 1
ATOM 1638 C C . LEU A 1 209 ? 0.337 1.058 5.713 1.00 84.06 209 LEU A C 1
ATOM 1640 O O . LEU A 1 209 ? 1.524 1.399 5.763 1.00 84.06 209 LEU A O 1
ATOM 1644 N N . ARG A 1 210 ? -0.076 -0.186 5.949 1.00 79.50 210 ARG A N 1
ATOM 1645 C CA . ARG A 1 210 ? 0.807 -1.320 6.201 1.00 79.50 210 ARG A CA 1
ATOM 1646 C C . ARG A 1 210 ? 1.520 -1.773 4.933 1.00 79.50 210 ARG A C 1
ATOM 1648 O O . ARG A 1 210 ? 2.651 -2.240 5.028 1.00 79.50 210 ARG A O 1
ATOM 1655 N N . ASP A 1 211 ? 0.906 -1.647 3.764 1.00 64.62 211 ASP A N 1
ATOM 1656 C CA . ASP A 1 211 ? 1.546 -2.039 2.508 1.00 64.62 211 ASP A CA 1
ATOM 1657 C C . ASP A 1 211 ? 2.820 -1.186 2.273 1.00 64.62 211 ASP A C 1
ATOM 1659 O O . ASP A 1 211 ? 2.779 0.038 2.090 1.00 64.62 211 ASP A O 1
ATOM 1663 N N . GLY A 1 212 ? 3.987 -1.835 2.373 1.00 61.00 212 GLY A N 1
ATOM 1664 C CA . GLY A 1 212 ? 5.312 -1.202 2.446 1.00 61.00 212 GLY A CA 1
ATOM 1665 C C . GLY A 1 212 ? 5.885 -1.039 3.867 1.00 61.00 212 GLY A C 1
ATOM 1666 O O . GLY A 1 212 ? 6.744 -0.189 4.111 1.00 61.00 212 GLY A O 1
ATOM 1667 N N . VAL A 1 213 ? 5.382 -1.766 4.861 1.00 68.00 213 VAL A N 1
ATOM 1668 C CA . VAL A 1 213 ? 5.982 -1.877 6.198 1.00 68.00 213 VAL A CA 1
ATOM 1669 C C . VAL A 1 213 ? 6.804 -3.168 6.273 1.00 68.00 213 VAL A C 1
ATOM 1671 O O . VAL A 1 213 ? 6.377 -4.205 5.773 1.00 68.00 213 VAL A O 1
ATOM 1674 N N . LYS A 1 214 ? 7.988 -3.105 6.900 1.00 63.19 214 LYS A N 1
ATOM 1675 C CA . LYS A 1 214 ? 8.875 -4.258 7.102 1.00 63.19 214 LYS A CA 1
ATOM 1676 C C . LYS A 1 214 ? 9.082 -4.589 8.587 1.00 63.19 214 LYS A C 1
ATOM 1678 O O . LYS A 1 214 ? 9.495 -3.682 9.309 1.00 63.19 214 LYS A O 1
ATOM 1683 N N . PRO A 1 215 ? 8.929 -5.860 9.003 1.00 65.56 215 PRO A N 1
ATOM 1684 C CA . PRO A 1 215 ? 8.441 -6.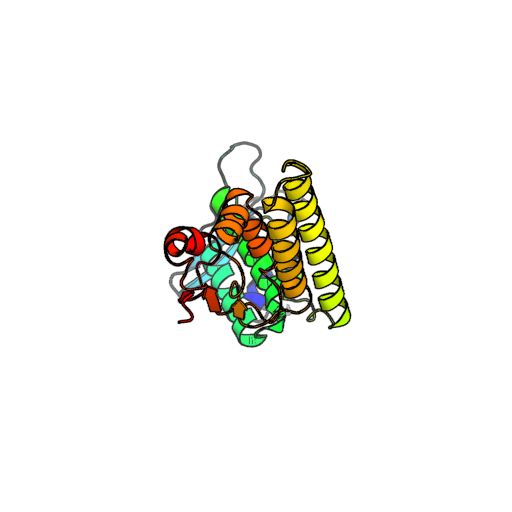977 8.188 1.00 65.56 215 PRO A CA 1
ATOM 1685 C C . PRO A 1 215 ? 6.976 -6.789 7.763 1.00 65.56 215 PRO A C 1
ATOM 1687 O O . PRO A 1 215 ? 6.173 -6.235 8.510 1.00 65.56 215 PRO A O 1
ATOM 1690 N N . ALA A 1 216 ? 6.630 -7.243 6.556 1.00 68.12 216 ALA A N 1
ATOM 1691 C CA . ALA A 1 216 ? 5.239 -7.258 6.113 1.00 68.12 216 ALA A CA 1
ATOM 1692 C C . ALA A 1 216 ? 4.509 -8.404 6.831 1.00 68.12 216 ALA A C 1
ATOM 1694 O O . ALA A 1 216 ? 5.025 -9.524 6.824 1.00 68.12 216 ALA A O 1
ATOM 1695 N N . PRO A 1 217 ? 3.326 -8.180 7.429 1.00 75.25 217 PRO A N 1
ATOM 1696 C CA . PRO A 1 217 ? 2.547 -9.255 8.022 1.00 75.25 217 PRO A CA 1
ATOM 1697 C C . PRO A 1 217 ? 2.232 -10.336 6.989 1.00 75.25 217 PRO A C 1
ATOM 1699 O O . PRO A 1 217 ? 1.671 -10.066 5.931 1.00 75.25 217 PRO A O 1
ATOM 1702 N N . LYS A 1 218 ? 2.608 -11.570 7.311 1.00 80.25 218 LYS A N 1
ATOM 1703 C CA . LYS A 1 218 ? 2.415 -12.767 6.483 1.00 80.25 218 LYS A CA 1
ATOM 1704 C C . LYS A 1 218 ? 1.241 -13.605 6.968 1.00 80.25 218 LYS A C 1
ATOM 1706 O O . LYS A 1 218 ? 0.874 -14.577 6.316 1.00 80.25 218 LYS A O 1
ATOM 1711 N N . ARG A 1 219 ? 0.695 -13.292 8.145 1.00 85.19 219 ARG A N 1
ATOM 1712 C CA . ARG A 1 219 ? -0.371 -14.061 8.794 1.00 85.19 219 ARG A CA 1
ATOM 1713 C C . ARG A 1 219 ? -1.351 -13.125 9.482 1.00 85.19 219 ARG A C 1
ATOM 1715 O O . ARG A 1 219 ? -0.927 -12.214 10.191 1.00 85.19 219 ARG A O 1
ATOM 1722 N N . LEU A 1 220 ? -2.640 -13.397 9.309 1.00 87.69 220 LEU A N 1
ATOM 1723 C CA . LEU A 1 220 ? -3.715 -12.764 10.066 1.00 87.69 220 LEU A CA 1
ATOM 1724 C C . LEU A 1 220 ? -4.208 -13.743 11.131 1.00 87.69 220 LEU A C 1
ATOM 1726 O O . LEU A 1 220 ? -4.591 -14.870 10.812 1.00 87.69 220 LEU A O 1
ATOM 1730 N N . VAL A 1 221 ? -4.203 -13.308 12.386 1.00 89.25 221 VAL A N 1
ATOM 1731 C CA . VAL A 1 221 ? -4.733 -14.063 13.521 1.00 89.25 221 VAL A CA 1
ATOM 1732 C C . VAL A 1 221 ? -6.018 -13.402 14.001 1.00 89.25 221 VAL A C 1
ATOM 1734 O O . VAL A 1 221 ? -6.033 -12.212 14.315 1.00 89.25 221 VAL A O 1
ATOM 1737 N N . LEU A 1 222 ? -7.089 -14.191 14.055 1.00 88.94 222 LEU A N 1
ATOM 1738 C CA . LEU A 1 222 ? -8.425 -13.774 14.463 1.00 88.94 222 LEU A CA 1
ATOM 1739 C C . LEU A 1 222 ? -8.871 -14.578 15.702 1.00 88.94 222 LEU A C 1
ATOM 1741 O O . LEU A 1 222 ? -8.606 -15.784 15.765 1.00 88.94 222 LEU A O 1
ATOM 1745 N N . PRO A 1 223 ? -9.562 -13.963 16.680 1.00 88.81 223 PRO A N 1
ATOM 1746 C CA . PRO A 1 223 ? -10.121 -14.703 17.808 1.00 88.81 223 PRO A CA 1
ATOM 1747 C C . PRO A 1 223 ? -11.305 -15.582 17.370 1.00 88.81 223 PRO A C 1
ATOM 1749 O O . PRO A 1 223 ? -12.043 -15.215 16.452 1.00 88.81 223 PRO A O 1
ATOM 1752 N N . VAL A 1 224 ? -11.540 -16.712 18.061 1.00 86.50 224 VAL A N 1
ATOM 1753 C CA . VAL A 1 224 ? -12.671 -17.632 17.777 1.00 86.50 224 VAL A CA 1
ATOM 1754 C C . VAL A 1 224 ? -14.000 -16.891 17.688 1.00 86.50 224 VAL A C 1
ATOM 1756 O O . VAL A 1 224 ? -14.794 -17.131 16.780 1.00 86.50 224 VAL A O 1
ATOM 1759 N N . CYS A 1 225 ? -14.230 -15.953 18.609 1.00 83.69 225 CYS A N 1
ATOM 1760 C CA . CYS A 1 225 ? -15.481 -15.208 18.691 1.00 83.69 225 CYS A CA 1
ATOM 1761 C C . CYS A 1 225 ? -15.769 -14.356 17.446 1.00 83.69 225 CYS A C 1
ATOM 1763 O O . CYS A 1 225 ? -16.921 -14.000 17.227 1.00 83.69 225 CYS A O 1
ATOM 1765 N N . ALA A 1 226 ? -14.761 -14.064 16.617 1.00 86.12 226 ALA A N 1
ATOM 1766 C CA . ALA A 1 226 ? -14.876 -13.242 15.418 1.00 86.12 226 ALA A CA 1
ATOM 1767 C C . ALA A 1 226 ? -14.905 -14.048 14.108 1.00 86.12 226 ALA A C 1
ATOM 1769 O O . ALA A 1 226 ? -14.887 -13.448 13.036 1.00 86.12 226 ALA A O 1
ATOM 1770 N N . GLN A 1 227 ? -14.998 -15.384 14.159 1.00 85.38 227 GLN A N 1
ATOM 1771 C CA . GLN A 1 227 ? -14.963 -16.248 12.969 1.00 85.38 227 GLN A CA 1
ATOM 1772 C C . GLN A 1 227 ? -15.976 -15.848 11.881 1.00 85.38 227 GLN A C 1
ATOM 1774 O O . GLN A 1 227 ? -15.668 -15.943 10.695 1.00 85.38 227 GLN A O 1
ATOM 1779 N N . SER A 1 228 ? -17.159 -15.357 12.258 1.00 88.00 228 SER A N 1
ATOM 1780 C CA . SER A 1 228 ? -18.186 -14.907 11.306 1.00 88.00 228 SER A CA 1
ATOM 1781 C C . SER A 1 228 ? -17.775 -13.688 10.469 1.00 88.00 228 SER A C 1
ATOM 1783 O O . SER A 1 228 ? -18.381 -13.427 9.436 1.00 88.00 228 SER A O 1
ATOM 1785 N N . LEU A 1 229 ? -16.733 -12.954 10.870 1.00 87.38 229 LEU A N 1
ATOM 1786 C CA . LEU A 1 229 ? -16.203 -11.804 10.133 1.00 87.38 229 LEU A CA 1
ATOM 1787 C C . LEU A 1 229 ? -15.155 -12.201 9.080 1.00 87.38 229 LEU A C 1
ATOM 1789 O O . LEU A 1 229 ? -14.698 -11.338 8.328 1.00 87.38 229 LEU A O 1
ATOM 1793 N N . LEU A 1 230 ? -14.796 -13.488 8.983 1.00 82.38 230 LEU A N 1
ATOM 1794 C CA . LEU A 1 230 ? -13.792 -13.980 8.035 1.00 82.38 230 LEU A CA 1
ATOM 1795 C C . LEU A 1 230 ? -14.122 -13.677 6.580 1.00 82.38 230 LEU A C 1
ATOM 1797 O O . LEU A 1 230 ? -13.202 -13.491 5.805 1.00 82.38 230 LEU A O 1
ATOM 1801 N N . GLU A 1 231 ? -15.387 -13.585 6.189 1.00 85.06 231 GLU A N 1
ATOM 1802 C CA . GLU A 1 231 ? -15.740 -13.285 4.794 1.00 85.06 231 GLU A CA 1
ATOM 1803 C C . GLU A 1 231 ? -15.438 -11.827 4.407 1.00 85.06 231 GLU A C 1
ATOM 1805 O O . GLU A 1 231 ? -15.253 -11.514 3.232 1.00 85.06 231 GLU A O 1
ATOM 1810 N N . ARG A 1 232 ? -15.336 -10.926 5.394 1.00 85.62 232 ARG A N 1
ATOM 1811 C CA . ARG A 1 232 ? -15.116 -9.483 5.187 1.00 85.62 232 ARG A CA 1
ATOM 1812 C C . ARG A 1 232 ? -13.636 -9.087 5.160 1.00 85.62 232 ARG A C 1
ATOM 1814 O O . ARG A 1 232 ? -13.315 -7.976 4.749 1.00 85.62 232 ARG A O 1
ATOM 1821 N N . LEU A 1 233 ? -12.746 -9.970 5.612 1.00 82.69 233 LEU A N 1
ATOM 1822 C CA . LEU A 1 233 ? -11.308 -9.717 5.765 1.00 82.69 233 LEU A CA 1
ATOM 1823 C C . LEU A 1 233 ? -10.464 -9.953 4.491 1.00 82.69 233 LEU A C 1
ATOM 1825 O O . LEU A 1 233 ? -9.561 -9.149 4.251 1.00 82.69 233 LEU A O 1
ATOM 1829 N N . PRO A 1 234 ? -10.731 -10.968 3.640 1.00 79.50 234 PRO A N 1
ATOM 1830 C CA . PRO A 1 234 ? -9.951 -11.252 2.437 1.00 79.50 234 PRO A CA 1
ATOM 1831 C C . PRO A 1 234 ? -9.786 -10.071 1.478 1.00 79.50 234 PRO A C 1
ATOM 1833 O O . PRO A 1 234 ? -8.685 -9.907 0.965 1.00 79.50 234 PRO A O 1
ATOM 1836 N N . PRO A 1 235 ? -10.787 -9.194 1.256 1.00 81.25 235 PRO A N 1
ATOM 1837 C CA . PRO A 1 235 ? -10.590 -8.016 0.410 1.00 81.25 235 PRO A CA 1
ATOM 1838 C C . PRO A 1 235 ? -9.525 -7.047 0.938 1.00 81.25 235 PRO A C 1
ATOM 1840 O O . PRO A 1 235 ? -8.899 -6.346 0.151 1.00 81.25 235 PRO A O 1
ATOM 1843 N N . LEU A 1 236 ? -9.324 -6.997 2.258 1.00 82.06 236 LEU A N 1
ATOM 1844 C CA . LEU A 1 236 ? -8.322 -6.139 2.898 1.00 82.06 236 LEU A CA 1
ATOM 1845 C C . LEU A 1 236 ? -6.946 -6.813 2.942 1.00 82.06 236 LEU A C 1
ATOM 1847 O O . LEU A 1 236 ? -5.915 -6.145 2.993 1.00 82.06 236 LEU A O 1
ATOM 1851 N N . PHE A 1 237 ? -6.932 -8.147 2.954 1.00 82.31 237 PHE A N 1
ATOM 1852 C CA . PHE A 1 237 ? -5.764 -8.977 3.226 1.00 82.31 237 PHE A CA 1
ATOM 1853 C C . PHE A 1 237 ? -5.684 -10.187 2.274 1.00 82.31 237 PHE A C 1
ATOM 1855 O O . PHE A 1 237 ? -5.619 -11.323 2.747 1.00 82.31 237 PHE A O 1
ATOM 1862 N N . PRO A 1 238 ? -5.689 -9.976 0.944 1.00 72.06 238 PRO A N 1
ATOM 1863 C CA . PRO A 1 238 ? -5.912 -11.047 -0.034 1.00 72.06 238 PRO A CA 1
ATOM 1864 C C . PRO A 1 238 ? -4.823 -12.124 -0.020 1.00 72.06 238 PRO A C 1
ATOM 1866 O O . PRO A 1 238 ? -5.106 -13.292 -0.273 1.00 72.06 238 PRO A O 1
ATOM 1869 N N . ASP A 1 239 ? -3.598 -11.739 0.335 1.00 74.50 239 ASP A N 1
ATOM 1870 C CA . ASP A 1 239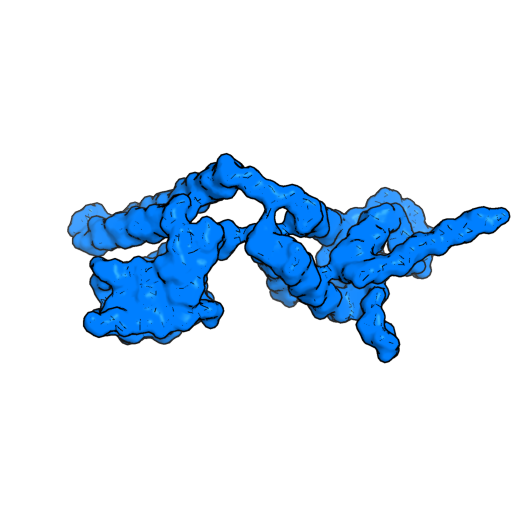 ? -2.428 -12.616 0.300 1.00 74.50 239 ASP A CA 1
ATOM 1871 C C . ASP A 1 239 ? -2.086 -13.238 1.666 1.00 74.50 239 ASP A C 1
ATOM 1873 O O . ASP A 1 239 ? -1.110 -13.981 1.782 1.00 74.50 239 ASP A O 1
ATOM 1877 N N . MET A 1 240 ? -2.863 -12.950 2.721 1.00 78.31 240 MET A N 1
ATOM 1878 C CA . MET A 1 240 ? -2.595 -13.486 4.059 1.00 78.31 240 MET A CA 1
ATOM 1879 C C . MET A 1 240 ? -3.504 -14.664 4.406 1.00 78.31 240 MET A C 1
ATOM 1881 O O . MET A 1 240 ? -4.723 -14.498 4.504 1.00 78.31 240 MET A O 1
ATOM 1885 N N . PRO A 1 241 ? -2.938 -15.844 4.721 1.00 78.81 241 PRO A N 1
ATOM 1886 C CA . PRO A 1 241 ? -3.715 -16.908 5.331 1.00 78.81 241 PRO A CA 1
ATOM 1887 C C . PRO A 1 241 ? -4.276 -16.432 6.678 1.00 78.81 241 PRO A C 1
ATOM 1889 O O . PRO A 1 241 ? -3.542 -15.931 7.539 1.00 78.81 241 PRO A O 1
ATOM 1892 N N . SER A 1 242 ? -5.586 -16.608 6.851 1.00 78.06 242 SER A N 1
ATOM 1893 C CA . SER A 1 242 ? -6.301 -16.301 8.090 1.00 78.06 242 SER A CA 1
ATOM 1894 C C . SER A 1 242 ? -6.328 -17.527 9.001 1.00 78.06 242 SER A C 1
ATOM 1896 O O . SER A 1 242 ? -6.685 -18.620 8.562 1.00 78.06 242 SER A O 1
ATOM 1898 N N . TRP A 1 243 ? -5.950 -17.347 10.265 1.00 78.06 243 TRP A N 1
ATOM 1899 C CA . TRP A 1 243 ? -5.938 -18.391 11.289 1.00 78.06 243 TRP A CA 1
ATOM 1900 C C . TRP A 1 243 ? -6.857 -18.004 12.440 1.00 78.06 243 TRP A C 1
ATOM 1902 O O . TRP A 1 243 ? -6.900 -16.845 12.851 1.00 78.06 243 TRP A O 1
ATOM 1912 N N . ILE A 1 244 ? -7.558 -18.998 12.978 1.00 73.25 244 ILE A N 1
ATOM 1913 C CA . ILE A 1 244 ? -8.382 -18.849 14.176 1.00 73.25 244 ILE A CA 1
ATOM 1914 C C . ILE A 1 244 ? -7.609 -19.471 15.338 1.00 73.25 244 ILE A C 1
ATOM 1916 O O . ILE A 1 244 ? -7.298 -20.665 15.295 1.00 73.25 244 ILE A O 1
ATOM 1920 N N . VAL A 1 245 ? -7.280 -18.674 16.353 1.00 70.88 245 VAL A N 1
ATOM 1921 C CA . VAL A 1 245 ? -6.660 -19.181 17.591 1.00 70.88 245 VAL A CA 1
ATOM 1922 C C . VAL A 1 245 ? -7.755 -19.788 18.454 1.00 70.88 245 VAL A C 1
ATOM 1924 O O . VAL A 1 245 ? -8.780 -19.141 18.624 1.00 70.88 245 VAL A O 1
ATOM 1927 N N . ARG A 1 246 ? -7.553 -21.027 18.921 1.00 57.16 246 ARG A N 1
ATOM 1928 C CA . ARG A 1 246 ? -8.515 -21.814 19.710 1.00 57.16 246 ARG A CA 1
ATOM 1929 C C . ARG A 1 246 ? -8.450 -21.499 21.195 1.00 57.16 246 ARG A C 1
ATOM 1931 O O . ARG A 1 246 ? -7.312 -21.374 21.694 1.00 57.16 246 ARG A O 1
#

Foldseek 3Di:
DPPPPPPDDPALLSVLVVQLPPQDRPPPPPPDCPNDQQQWFKAWEQDPVRDIDIDTHHPDPPDPDADQRYCVLVSLVRRLVVLCVVVPCLLQLLSLVSVVVSVVCVVVVHGDGSNRSVVSSCSSVDGRDDPVRLLVLLVVLLVVLVVLLVVLLVPDDPPDPLSVLSVVQSVVLSVCSNVPDLEAEPPPRALVNVVSCLVSCSLLSSLVSLRSHPPRHQEYEDEPNNVVCVVSCCVSVVRHDYDYDD